Protein AF-A0A355A8D2-F1 (afdb_monomer)

pLDDT: mean 85.76, std 22.07, range [29.12, 98.81]

Structure (mmCIF, N/CA/C/O backbone):
data_AF-A0A355A8D2-F1
#
_entry.id   AF-A0A355A8D2-F1
#
loop_
_atom_site.group_PDB
_atom_site.id
_atom_site.type_symbol
_atom_site.label_atom_id
_atom_site.label_alt_id
_atom_site.label_comp_id
_atom_site.label_asym_id
_atom_site.label_entity_id
_atom_site.label_seq_id
_atom_site.pdbx_PDB_ins_code
_atom_site.Cartn_x
_atom_site.Cartn_y
_atom_site.Cartn_z
_atom_site.occupancy
_atom_site.B_iso_or_equiv
_atom_site.auth_seq_id
_atom_site.auth_comp_id
_atom_site.auth_asym_id
_atom_site.auth_atom_id
_atom_site.pdbx_PDB_model_num
ATOM 1 N N . MET A 1 1 ? 25.178 23.267 -99.073 1.00 37.34 1 MET A N 1
ATOM 2 C CA . MET A 1 1 ? 26.091 22.152 -99.431 1.00 37.34 1 MET A CA 1
ATOM 3 C C . MET A 1 1 ? 26.608 21.564 -98.118 1.00 37.34 1 MET A C 1
ATOM 5 O O . MET A 1 1 ? 27.321 22.264 -97.427 1.00 37.34 1 MET A O 1
ATOM 9 N N . LYS A 1 2 ? 25.966 20.542 -97.535 1.00 36.69 2 LYS A N 1
ATOM 10 C CA . LYS A 1 2 ? 26.161 19.081 -97.716 1.00 36.69 2 LYS A CA 1
ATOM 11 C C . LYS A 1 2 ? 27.584 18.565 -97.426 1.00 36.69 2 LYS A C 1
ATOM 13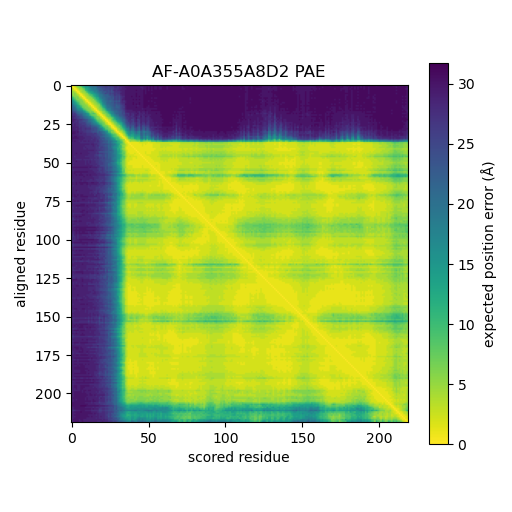 O O . LYS A 1 2 ? 28.458 18.748 -98.265 1.00 36.69 2 LYS A O 1
ATOM 18 N N . LYS A 1 3 ? 27.715 17.839 -96.302 1.00 37.31 3 LYS A N 1
ATOM 19 C CA . LYS A 1 3 ? 28.301 16.485 -96.053 1.00 37.31 3 LYS A CA 1
ATOM 20 C C . LYS A 1 3 ? 28.471 16.372 -94.522 1.00 37.31 3 LYS A C 1
ATOM 22 O O . LYS A 1 3 ? 29.047 17.283 -93.951 1.00 37.31 3 LYS A O 1
ATOM 27 N N . LEU A 1 4 ? 27.874 15.473 -93.733 1.00 38.66 4 LEU A N 1
ATOM 28 C CA . LEU A 1 4 ? 27.516 14.043 -93.781 1.00 38.66 4 LEU A CA 1
ATOM 29 C C . LEU A 1 4 ? 28.709 13.059 -93.703 1.00 38.66 4 LEU A C 1
ATOM 31 O O . LEU A 1 4 ? 29.507 13.004 -94.636 1.00 38.66 4 LEU A O 1
ATOM 35 N N . ASN A 1 5 ? 28.660 12.230 -92.640 1.00 35.62 5 ASN A N 1
ATOM 36 C CA . ASN A 1 5 ? 29.391 10.987 -92.298 1.00 35.62 5 ASN A CA 1
ATOM 37 C C . ASN A 1 5 ? 30.844 11.150 -91.795 1.00 35.62 5 ASN A C 1
ATOM 39 O O . ASN A 1 5 ? 31.572 11.991 -92.295 1.00 35.62 5 ASN A O 1
ATOM 43 N N . LEU A 1 6 ? 31.334 10.395 -90.799 1.00 38.19 6 LEU A N 1
ATOM 44 C CA . LEU A 1 6 ? 31.199 8.945 -90.616 1.00 38.19 6 LEU A CA 1
ATOM 45 C C . LEU A 1 6 ? 31.533 8.498 -89.166 1.00 38.19 6 LEU A C 1
ATOM 47 O O . LEU A 1 6 ? 32.406 9.071 -88.522 1.00 38.19 6 LEU A O 1
ATOM 51 N N . LEU A 1 7 ? 30.841 7.444 -88.715 1.00 36.41 7 LEU A N 1
ATOM 52 C CA . LEU A 1 7 ? 31.102 6.582 -87.550 1.00 36.41 7 LEU A CA 1
ATOM 53 C C . LEU A 1 7 ? 32.590 6.266 -87.300 1.00 36.41 7 LEU A C 1
ATOM 55 O O . LEU A 1 7 ? 33.284 5.904 -88.243 1.00 36.41 7 LEU A O 1
ATOM 59 N N . PHE A 1 8 ? 32.984 6.158 -86.025 1.00 38.09 8 PHE A N 1
ATOM 60 C CA . PHE A 1 8 ? 33.652 4.946 -85.533 1.00 38.09 8 PHE A CA 1
ATOM 61 C C . PHE A 1 8 ? 33.283 4.664 -84.070 1.00 38.09 8 PHE A C 1
ATOM 63 O O . PHE A 1 8 ? 33.319 5.520 -83.193 1.00 38.09 8 PHE A O 1
ATOM 70 N N . THR A 1 9 ? 32.865 3.424 -83.878 1.00 35.66 9 THR A N 1
ATOM 71 C CA . THR A 1 9 ? 32.417 2.733 -82.675 1.00 35.66 9 THR A CA 1
ATOM 72 C C . THR A 1 9 ? 33.539 2.497 -81.667 1.00 35.66 9 THR A C 1
ATOM 74 O O . THR A 1 9 ? 34.547 1.894 -82.028 1.00 35.66 9 THR A O 1
ATOM 77 N N . THR A 1 10 ? 33.295 2.790 -80.390 1.00 37.88 10 THR A N 1
ATOM 78 C CA . THR A 1 10 ? 33.864 2.027 -79.268 1.00 37.88 10 THR A CA 1
ATOM 79 C C . THR A 1 10 ? 32.796 1.844 -78.193 1.00 37.88 10 THR A C 1
ATOM 81 O O . THR A 1 10 ? 32.300 2.782 -77.577 1.00 37.88 10 THR A O 1
ATOM 84 N N . PHE A 1 11 ? 32.383 0.590 -78.040 1.00 37.31 11 PHE A N 1
ATOM 85 C CA . PHE A 1 11 ? 31.418 0.120 -77.060 1.00 37.31 11 PHE A CA 1
ATOM 86 C C . PHE A 1 11 ? 32.178 -0.114 -75.750 1.00 37.31 11 PHE A C 1
ATOM 88 O O . PHE A 1 11 ? 32.779 -1.170 -75.561 1.00 37.31 11 PHE A O 1
ATOM 95 N N . THR A 1 12 ? 32.221 0.885 -74.870 1.00 37.28 12 THR A N 1
ATOM 96 C CA . THR A 1 12 ? 32.799 0.713 -73.531 1.00 37.28 12 THR A CA 1
ATOM 97 C C . THR A 1 12 ? 31.679 0.316 -72.581 1.00 37.28 12 THR A C 1
ATOM 99 O O . THR A 1 12 ? 30.856 1.137 -72.181 1.00 37.28 12 THR A O 1
ATOM 102 N N . ILE A 1 13 ? 31.631 -0.975 -72.257 1.00 39.84 13 ILE A N 1
ATOM 103 C CA . ILE A 1 13 ? 30.775 -1.550 -71.219 1.00 39.84 13 ILE A CA 1
ATOM 104 C C . ILE A 1 13 ? 31.194 -0.920 -69.886 1.00 39.84 13 ILE A C 1
ATOM 106 O O . ILE A 1 13 ? 32.209 -1.299 -69.303 1.00 39.84 13 ILE A O 1
ATOM 110 N N . LEU A 1 14 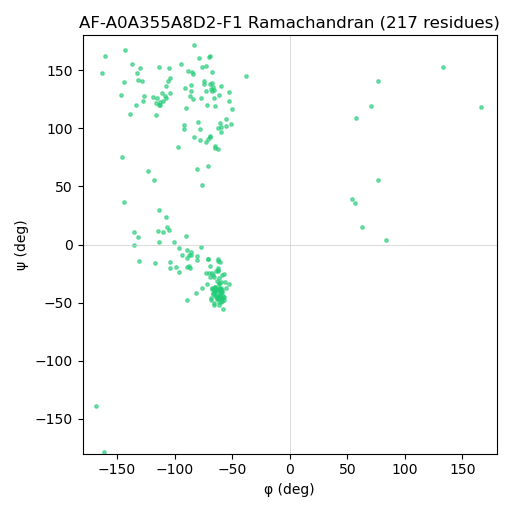? 30.434 0.070 -69.415 1.00 37.91 14 LEU A N 1
ATOM 111 C CA . LEU A 1 14 ? 30.559 0.567 -68.052 1.00 37.91 14 LEU A CA 1
ATOM 112 C C . LEU A 1 14 ? 29.847 -0.439 -67.140 1.00 37.91 14 LEU A C 1
ATOM 114 O O . LEU A 1 14 ? 28.620 -0.466 -67.048 1.00 37.91 14 LEU A O 1
ATOM 118 N N . LEU A 1 15 ? 30.631 -1.313 -66.510 1.00 37.50 15 LEU A N 1
ATOM 119 C CA . LEU A 1 15 ? 30.193 -2.125 -65.381 1.00 37.50 15 LEU A CA 1
ATOM 120 C C . LEU A 1 15 ? 29.659 -1.179 -64.298 1.00 37.50 15 LEU A C 1
ATOM 122 O O . LEU A 1 15 ? 30.427 -0.475 -63.645 1.00 37.50 15 LEU A O 1
ATOM 126 N N . LEU A 1 16 ? 28.338 -1.169 -64.115 1.00 38.75 16 LEU A N 1
ATOM 127 C CA . LEU A 1 16 ? 27.683 -0.637 -62.925 1.00 38.75 16 LEU A CA 1
ATOM 128 C C . LEU A 1 16 ? 28.105 -1.509 -61.738 1.00 38.75 16 LEU A C 1
ATOM 130 O O . LEU A 1 16 ? 27.412 -2.447 -61.346 1.00 38.75 16 LEU A O 1
ATOM 134 N N . VAL A 1 17 ? 29.280 -1.219 -61.181 1.00 38.94 17 VAL A N 1
ATOM 135 C CA . VAL A 1 17 ? 29.654 -1.671 -59.846 1.00 38.94 17 VAL A CA 1
ATOM 136 C C . VAL A 1 17 ? 28.757 -0.897 -58.893 1.00 38.94 17 VAL A C 1
ATOM 138 O O . VAL A 1 17 ? 29.030 0.243 -58.528 1.00 38.94 17 VAL A O 1
ATOM 141 N N . GLY A 1 18 ? 27.622 -1.505 -58.559 1.00 35.53 18 GLY A N 1
ATOM 142 C CA . GLY A 1 18 ? 26.782 -1.053 -57.468 1.00 35.53 18 GLY A CA 1
ATOM 143 C C . GLY A 1 18 ? 27.600 -1.091 -56.185 1.00 35.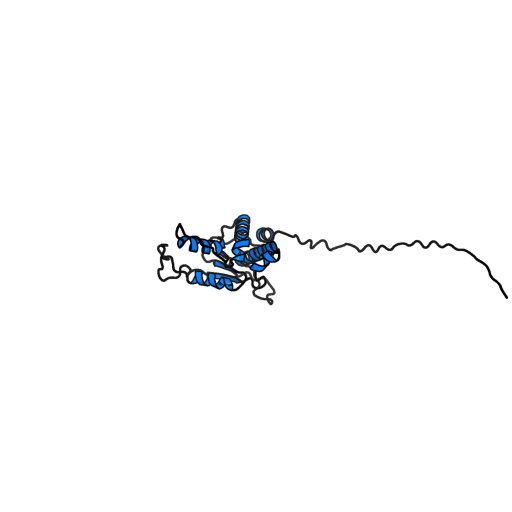53 18 GLY A C 1
ATOM 144 O O . GLY A 1 18 ? 27.772 -2.154 -55.589 1.00 35.53 18 GLY A O 1
ATOM 145 N N . CYS A 1 19 ? 28.093 0.070 -55.755 1.00 29.12 19 CYS A N 1
ATOM 146 C CA . CYS A 1 19 ? 28.489 0.296 -54.375 1.00 29.12 19 CYS A CA 1
ATOM 147 C C . CYS A 1 19 ? 27.226 0.203 -53.520 1.00 29.12 19 CYS A C 1
ATOM 149 O O . CYS A 1 19 ? 26.554 1.188 -53.233 1.00 29.12 19 CYS A O 1
ATOM 151 N N . LYS A 1 20 ? 26.872 -1.027 -53.154 1.00 36.31 20 LYS A N 1
ATOM 152 C CA . LYS A 1 20 ? 25.992 -1.299 -52.030 1.00 36.31 20 LYS A CA 1
ATOM 153 C C . LYS A 1 20 ? 26.813 -0.917 -50.803 1.00 36.31 20 LYS A C 1
ATOM 155 O O . LYS A 1 20 ? 27.644 -1.709 -50.361 1.00 36.31 20 LYS A O 1
ATOM 160 N N . GLU A 1 21 ? 26.661 0.318 -50.330 1.00 37.28 21 GLU A N 1
ATOM 161 C CA . GLU A 1 21 ? 27.183 0.716 -49.025 1.00 37.28 21 GLU A CA 1
ATOM 162 C C . GLU A 1 21 ? 26.600 -0.253 -48.002 1.00 37.28 21 GLU A C 1
ATOM 164 O O . GLU A 1 21 ? 25.418 -0.243 -47.660 1.00 37.28 21 GLU A O 1
ATOM 169 N N . LYS A 1 22 ? 27.448 -1.193 -47.600 1.00 31.20 22 LYS A N 1
ATOM 170 C CA . LYS A 1 22 ? 27.194 -2.122 -46.521 1.00 31.20 22 LYS A CA 1
ATOM 171 C C . LYS A 1 22 ? 27.306 -1.265 -45.268 1.00 31.20 22 LYS A C 1
ATOM 173 O O . LYS A 1 22 ? 28.401 -1.103 -44.737 1.00 31.20 22 LYS A O 1
ATOM 178 N N . LEU A 1 23 ? 26.193 -0.649 -44.867 1.00 33.91 23 LEU A N 1
ATOM 179 C CA . LEU A 1 23 ? 26.079 -0.058 -43.542 1.00 33.91 23 LEU A CA 1
ATOM 180 C C . LEU A 1 23 ? 26.518 -1.133 -42.556 1.00 33.91 23 LEU A C 1
ATOM 182 O O . LEU A 1 23 ? 26.001 -2.250 -42.522 1.00 33.91 23 LEU A O 1
ATOM 186 N N . GLN A 1 24 ? 27.596 -0.806 -41.870 1.00 32.72 24 GLN A N 1
ATOM 187 C CA . GLN A 1 24 ? 28.267 -1.653 -40.922 1.00 32.72 24 GLN A CA 1
ATOM 188 C C . GLN A 1 24 ? 27.339 -1.733 -39.705 1.00 32.72 24 GLN A C 1
ATOM 190 O O . GLN A 1 24 ? 27.394 -0.882 -38.826 1.00 32.72 24 GLN A O 1
ATOM 195 N N . GLU A 1 25 ? 26.447 -2.727 -39.676 1.00 38.56 25 GLU A N 1
ATOM 196 C CA . GLU A 1 25 ? 25.798 -3.192 -38.447 1.00 38.56 25 GLU A CA 1
ATOM 197 C C . GLU A 1 25 ? 26.900 -3.722 -37.522 1.00 38.56 25 GLU A C 1
ATOM 199 O O . GLU A 1 25 ? 27.235 -4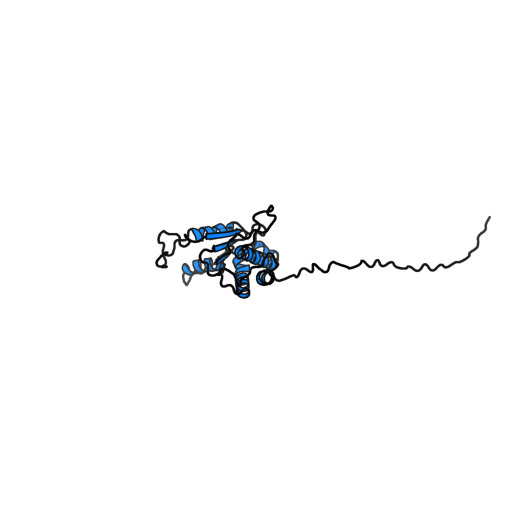.906 -37.501 1.00 38.56 25 GLU A O 1
ATOM 204 N N . LYS A 1 26 ? 27.550 -2.808 -36.808 1.00 31.02 26 LYS A N 1
ATOM 205 C CA . LYS A 1 26 ? 28.405 -3.107 -35.670 1.00 31.02 26 LYS A CA 1
ATOM 206 C C . LYS A 1 26 ? 28.034 -2.146 -34.550 1.00 31.02 26 LYS A C 1
ATOM 208 O O . LYS A 1 26 ? 28.142 -0.938 -34.708 1.00 31.02 26 LYS A O 1
ATOM 213 N N . GLU A 1 27 ? 27.610 -2.761 -33.449 1.00 34.38 27 GLU A N 1
ATOM 214 C CA . GLU A 1 27 ? 27.409 -2.189 -32.114 1.00 34.38 27 GLU A CA 1
ATOM 215 C C . GLU A 1 27 ? 26.156 -1.330 -31.893 1.00 34.38 27 GLU A C 1
ATOM 217 O O . GLU A 1 27 ? 26.194 -0.241 -31.337 1.00 34.38 27 GLU A O 1
ATOM 222 N N . VAL A 1 28 ? 24.995 -1.922 -32.180 1.00 32.50 28 VAL A N 1
ATOM 223 C CA . VAL A 1 28 ? 23.800 -1.736 -31.334 1.00 32.50 28 VAL A CA 1
ATOM 224 C C . VAL A 1 28 ? 23.345 -3.124 -30.892 1.00 32.50 28 VAL A C 1
ATOM 226 O O . VAL A 1 28 ? 22.321 -3.650 -31.312 1.00 32.50 28 VAL A O 1
ATOM 229 N N . THR A 1 29 ? 24.195 -3.818 -30.138 1.00 33.56 29 THR A N 1
ATOM 230 C CA . THR A 1 29 ? 23.885 -5.167 -29.627 1.00 33.56 29 THR A CA 1
ATOM 231 C C . THR A 1 29 ? 24.454 -5.371 -28.225 1.00 33.56 29 THR A C 1
ATOM 233 O O . THR A 1 29 ? 24.912 -6.454 -27.883 1.00 33.56 29 THR A O 1
ATOM 236 N N . GLN A 1 30 ? 24.420 -4.314 -27.403 1.00 32.03 30 GLN A N 1
ATOM 237 C CA . GLN A 1 30 ? 24.712 -4.409 -25.965 1.00 32.03 30 GLN A CA 1
ATOM 238 C C . GLN A 1 30 ? 23.722 -3.652 -25.056 1.00 32.03 30 GLN A C 1
ATOM 240 O O . GLN A 1 30 ? 23.794 -3.772 -23.843 1.00 32.03 30 GLN A O 1
ATOM 245 N N . TYR A 1 31 ? 22.711 -2.985 -25.618 1.00 35.12 31 TYR A N 1
ATOM 246 C CA . TYR A 1 31 ? 21.482 -2.638 -24.892 1.00 35.12 31 TYR A CA 1
ATOM 247 C C . TYR A 1 31 ? 20.302 -3.333 -25.564 1.00 35.12 31 TYR A C 1
ATOM 249 O O . TYR A 1 31 ? 19.333 -2.712 -25.996 1.00 35.12 31 TYR A O 1
ATOM 257 N N . ALA A 1 32 ? 20.389 -4.658 -25.690 1.00 33.78 32 ALA A N 1
ATOM 258 C CA . ALA A 1 32 ? 19.160 -5.425 -25.719 1.00 33.78 32 ALA A CA 1
ATOM 259 C C . ALA A 1 32 ? 18.497 -5.143 -24.370 1.00 33.78 32 ALA A C 1
ATOM 261 O O . ALA A 1 32 ? 18.980 -5.619 -23.345 1.00 33.78 32 ALA A O 1
ATOM 262 N N . ILE A 1 33 ? 17.457 -4.304 -24.360 1.00 40.78 33 ILE A N 1
ATOM 263 C CA . ILE A 1 33 ? 16.548 -4.202 -23.225 1.00 40.78 33 ILE A CA 1
ATOM 264 C C . ILE A 1 33 ? 16.145 -5.642 -22.943 1.00 40.78 33 ILE A C 1
ATOM 266 O O . ILE A 1 33 ? 15.384 -6.245 -23.704 1.00 40.78 33 ILE A O 1
ATOM 270 N N . LYS A 1 34 ? 16.712 -6.230 -21.889 1.00 41.78 34 LYS A N 1
ATOM 271 C CA . LYS A 1 34 ? 16.128 -7.402 -21.265 1.00 41.78 34 LYS A CA 1
ATOM 272 C C . LYS A 1 34 ? 14.765 -6.876 -20.845 1.00 41.78 34 LYS A C 1
ATOM 274 O O . LYS A 1 34 ? 14.661 -6.140 -19.871 1.00 41.78 34 LYS A O 1
ATOM 279 N N . LYS A 1 35 ? 13.738 -7.123 -21.659 1.00 46.00 35 LYS A N 1
ATOM 280 C CA . LYS A 1 35 ? 12.350 -6.809 -21.331 1.00 46.00 35 LYS A CA 1
ATOM 281 C C . LYS A 1 35 ? 11.953 -7.812 -20.249 1.00 46.00 35 LYS A C 1
ATOM 283 O O . LYS A 1 35 ? 11.275 -8.797 -20.517 1.00 46.00 35 LYS A O 1
ATOM 288 N N . GLY A 1 36 ? 12.569 -7.648 -19.084 1.00 57.75 36 GLY A N 1
ATOM 289 C CA . GLY A 1 36 ? 12.354 -8.446 -17.903 1.00 57.75 36 GLY A CA 1
ATOM 290 C C . GLY A 1 36 ? 11.018 -8.047 -17.314 1.00 57.75 36 GLY A C 1
ATOM 291 O O . GLY A 1 36 ? 10.636 -6.880 -17.338 1.00 57.75 36 GLY A O 1
ATOM 292 N N . ASP A 1 37 ? 10.297 -9.042 -16.829 1.00 86.31 37 ASP A N 1
ATOM 293 C CA . ASP A 1 37 ? 9.202 -8.830 -15.900 1.00 86.31 37 ASP A CA 1
ATOM 294 C C . ASP A 1 37 ? 9.713 -7.983 -14.719 1.00 86.31 37 ASP A C 1
ATOM 296 O O . ASP A 1 37 ? 10.688 -8.370 -14.071 1.00 86.31 37 ASP A O 1
ATOM 300 N N . ILE A 1 38 ? 9.078 -6.834 -14.454 1.00 93.81 38 ILE A N 1
ATOM 301 C CA . ILE A 1 38 ? 9.448 -5.922 -13.359 1.00 93.81 38 ILE A CA 1
ATOM 302 C C . ILE A 1 38 ? 9.516 -6.662 -12.017 1.00 93.81 38 ILE A C 1
ATOM 304 O O . ILE A 1 38 ? 10.397 -6.389 -11.208 1.00 93.81 38 ILE A O 1
ATOM 308 N N . VAL A 1 39 ? 8.653 -7.664 -11.811 1.00 95.88 39 VAL A N 1
ATOM 309 C CA . VAL A 1 39 ? 8.672 -8.516 -10.616 1.00 95.88 39 VAL A CA 1
ATOM 310 C C . VAL A 1 39 ? 9.985 -9.291 -10.520 1.00 95.88 39 VAL A C 1
ATOM 312 O O . VAL A 1 39 ? 10.610 -9.326 -9.462 1.00 95.88 39 VAL A O 1
ATOM 315 N N . ASN A 1 40 ? 10.443 -9.880 -11.624 1.00 95.25 40 ASN A N 1
ATOM 316 C CA . ASN A 1 40 ? 11.710 -10.599 -11.648 1.00 95.25 40 ASN A CA 1
ATOM 317 C C . ASN A 1 40 ? 12.902 -9.664 -11.403 1.00 95.25 40 ASN A C 1
ATOM 319 O O . ASN A 1 40 ? 13.821 -10.052 -10.688 1.00 95.25 40 ASN A O 1
ATOM 323 N N . THR A 1 41 ? 12.887 -8.453 -11.966 1.00 96.31 41 THR A N 1
ATOM 324 C CA . THR A 1 41 ? 13.922 -7.440 -11.704 1.00 96.31 41 THR A CA 1
ATOM 325 C C . THR A 1 41 ? 13.989 -7.100 -10.215 1.00 96.31 41 THR A C 1
ATOM 327 O O . THR A 1 41 ? 15.058 -7.170 -9.616 1.00 96.31 41 THR A O 1
ATOM 330 N N . ILE A 1 42 ? 12.843 -6.833 -9.583 1.00 97.75 42 ILE A N 1
ATOM 331 C CA . ILE A 1 42 ? 12.782 -6.499 -8.154 1.00 97.75 42 ILE A CA 1
ATOM 332 C C . ILE A 1 42 ? 13.336 -7.631 -7.278 1.00 97.75 42 ILE A C 1
ATOM 334 O O . ILE A 1 42 ?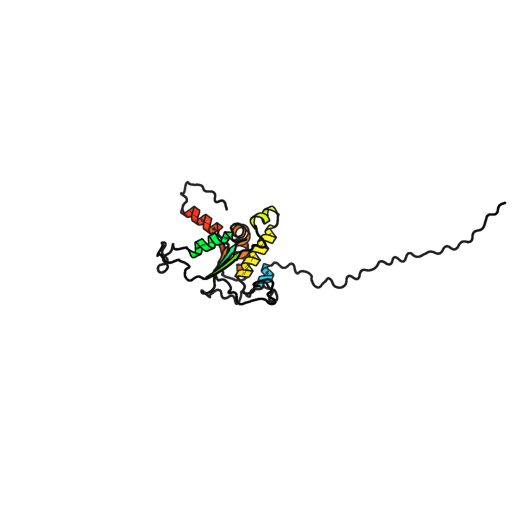 14.051 -7.361 -6.315 1.00 97.75 42 ILE A O 1
ATOM 338 N N . ILE A 1 43 ? 13.014 -8.890 -7.592 1.00 97.31 43 ILE A N 1
ATOM 339 C CA . ILE A 1 43 ? 13.383 -10.033 -6.743 1.00 97.31 43 ILE A CA 1
ATOM 340 C C . ILE A 1 43 ? 14.828 -10.486 -6.984 1.00 97.31 43 ILE A C 1
ATOM 342 O O . ILE A 1 43 ? 15.521 -10.807 -6.024 1.00 97.31 43 ILE A O 1
ATOM 346 N N . ASN A 1 44 ? 15.282 -10.535 -8.240 1.00 95.88 44 ASN A N 1
ATOM 347 C CA . ASN A 1 44 ? 16.465 -11.320 -8.615 1.00 95.88 44 ASN A CA 1
ATOM 348 C C . ASN A 1 44 ? 17.646 -10.502 -9.156 1.00 95.88 44 ASN A C 1
ATOM 350 O O . ASN A 1 44 ? 18.739 -11.052 -9.258 1.00 95.88 44 ASN A O 1
ATOM 354 N N . ASP A 1 45 ? 17.451 -9.245 -9.562 1.00 96.25 45 ASP A N 1
ATOM 355 C CA . ASP A 1 45 ? 18.503 -8.458 -10.220 1.00 96.25 45 ASP A CA 1
ATOM 356 C C . ASP A 1 45 ? 19.223 -7.539 -9.225 1.00 96.25 45 ASP A C 1
ATOM 358 O O . ASP A 1 45 ? 18.859 -6.380 -9.084 1.00 96.25 45 ASP A O 1
ATOM 362 N N . GLU A 1 46 ? 20.222 -8.055 -8.503 1.00 95.62 46 GLU A N 1
ATOM 363 C CA . GLU A 1 46 ? 20.885 -7.344 -7.390 1.00 95.62 46 GLU A CA 1
ATOM 364 C C . GLU A 1 46 ? 21.504 -5.985 -7.767 1.00 95.62 46 GLU A C 1
ATOM 366 O O . GLU A 1 46 ? 21.620 -5.102 -6.911 1.00 95.62 46 GLU A O 1
ATOM 371 N N . ASP A 1 47 ? 21.852 -5.798 -9.042 1.00 95.06 47 ASP A N 1
ATOM 372 C CA . ASP A 1 47 ? 22.457 -4.571 -9.563 1.00 95.06 47 ASP A CA 1
ATOM 373 C C . ASP A 1 47 ? 21.409 -3.510 -9.967 1.00 95.06 47 ASP A C 1
ATOM 375 O O . ASP A 1 47 ? 21.761 -2.361 -10.255 1.00 95.06 47 ASP A O 1
ATOM 379 N N . ASP A 1 48 ? 20.116 -3.857 -9.981 1.00 96.25 48 ASP A N 1
ATOM 380 C CA . ASP A 1 48 ? 19.048 -2.964 -10.425 1.00 96.25 48 ASP A CA 1
ATOM 381 C C . ASP A 1 48 ? 18.561 -2.006 -9.319 1.00 96.25 48 ASP A C 1
ATOM 383 O O . ASP A 1 48 ? 18.467 -2.317 -8.121 1.00 96.25 48 ASP A O 1
ATOM 387 N N . TYR A 1 49 ? 18.172 -0.796 -9.731 1.00 95.06 49 TYR A N 1
ATOM 388 C CA . TYR A 1 49 ? 17.600 0.209 -8.837 1.00 95.06 49 TYR A CA 1
ATOM 389 C C . TYR A 1 49 ? 16.374 -0.308 -8.075 1.00 95.06 49 TYR A C 1
ATOM 391 O O . TYR A 1 49 ? 16.221 -0.009 -6.891 1.00 95.06 49 TYR A O 1
ATOM 399 N N . TYR A 1 50 ? 15.528 -1.115 -8.705 1.00 96.75 50 TYR A N 1
ATOM 400 C CA . TYR A 1 50 ? 14.298 -1.618 -8.110 1.00 96.75 50 TYR A CA 1
ATOM 401 C C . TYR A 1 50 ? 14.511 -2.818 -7.182 1.00 96.75 50 TYR A C 1
ATOM 403 O O . TYR A 1 50 ? 13.588 -3.183 -6.450 1.00 96.75 50 TYR A O 1
ATOM 411 N N . HIS A 1 51 ? 15.706 -3.411 -7.160 1.00 97.81 51 HIS A N 1
ATOM 412 C CA . HIS A 1 51 ? 15.962 -4.614 -6.378 1.00 97.81 51 HIS A CA 1
ATOM 413 C C . HIS A 1 51 ? 15.728 -4.433 -4.878 1.00 97.81 51 HIS A C 1
ATOM 415 O O . HIS A 1 51 ? 16.174 -3.439 -4.286 1.00 97.81 51 HIS A O 1
ATOM 421 N N . ILE A 1 52 ? 15.075 -5.432 -4.279 1.00 97.81 52 ILE A N 1
ATOM 422 C CA . ILE A 1 52 ? 14.861 -5.576 -2.841 1.00 97.81 52 ILE A CA 1
ATOM 423 C C . ILE A 1 52 ? 15.344 -6.963 -2.423 1.00 97.81 52 ILE A C 1
ATOM 425 O O . ILE A 1 52 ? 14.833 -7.981 -2.889 1.00 97.81 52 ILE A O 1
ATOM 429 N N . ASN A 1 53 ? 16.265 -7.005 -1.462 1.00 97.12 53 ASN A N 1
ATOM 430 C CA . ASN A 1 53 ? 16.680 -8.260 -0.858 1.00 97.12 53 ASN A CA 1
ATOM 431 C C . ASN A 1 53 ? 15.627 -8.735 0.159 1.00 97.12 53 ASN A C 1
ATOM 433 O O . ASN A 1 53 ? 15.686 -8.404 1.347 1.00 97.12 53 ASN A O 1
ATOM 437 N N . PHE A 1 54 ? 14.662 -9.527 -0.315 1.00 96.94 54 PHE A N 1
ATOM 438 C CA . PHE A 1 54 ? 13.598 -10.071 0.531 1.00 96.94 54 PHE A CA 1
ATOM 439 C C . PHE A 1 54 ? 14.091 -11.091 1.565 1.00 96.94 54 PHE A C 1
ATOM 441 O O . PHE A 1 54 ? 13.485 -11.222 2.626 1.00 96.94 54 PHE A O 1
ATOM 448 N N . SER A 1 55 ? 15.222 -11.761 1.314 1.00 95.12 55 SER A N 1
ATOM 449 C CA . SER A 1 55 ? 15.806 -12.714 2.271 1.00 95.12 55 SER A CA 1
ATOM 450 C C . SER A 1 55 ? 16.297 -12.038 3.557 1.00 95.12 55 SER A C 1
ATOM 452 O O . SER A 1 55 ? 16.281 -12.650 4.623 1.00 95.12 55 SER A O 1
ATOM 454 N N . SER A 1 56 ? 16.680 -10.760 3.467 1.00 95.62 56 SER A N 1
ATOM 455 C CA . SER A 1 56 ? 17.069 -9.916 4.598 1.00 95.62 56 SER A CA 1
ATOM 456 C C . SER A 1 56 ? 16.008 -8.871 4.957 1.00 95.62 56 SER A C 1
ATOM 458 O O . SER A 1 56 ? 16.321 -7.899 5.645 1.00 95.62 56 SER A O 1
ATOM 460 N N . TYR A 1 57 ? 14.772 -9.014 4.466 1.00 97.00 57 TYR A N 1
ATOM 461 C CA . TYR A 1 57 ? 13.719 -8.044 4.753 1.00 97.00 57 TYR A CA 1
ATOM 462 C C . TYR A 1 57 ? 13.382 -8.065 6.252 1.00 97.00 57 TYR A C 1
ATOM 464 O O . TYR A 1 57 ? 13.182 -9.144 6.813 1.00 97.00 57 TYR A O 1
ATOM 472 N N . PRO A 1 58 ? 13.280 -6.908 6.926 1.00 95.12 58 PRO A N 1
ATOM 473 C CA . PRO A 1 58 ? 13.034 -6.839 8.368 1.00 95.12 58 PRO A CA 1
ATOM 474 C C . PRO A 1 58 ? 11.565 -7.127 8.750 1.00 95.12 58 PRO A C 1
ATOM 476 O O . PRO A 1 58 ? 10.954 -6.369 9.496 1.00 95.12 58 PRO A O 1
ATOM 479 N N . SER A 1 59 ? 10.975 -8.228 8.272 1.00 86.56 59 SER A N 1
ATOM 480 C CA . SER A 1 59 ? 9.535 -8.530 8.408 1.00 86.56 59 SER A CA 1
ATOM 481 C C . SER A 1 59 ? 9.030 -8.610 9.856 1.00 86.56 59 SER A C 1
ATOM 483 O O . SER A 1 59 ? 7.866 -8.323 10.124 1.00 86.56 59 SER A O 1
ATOM 485 N N . ASN A 1 60 ? 9.907 -8.934 10.810 1.00 90.06 60 ASN A N 1
ATOM 486 C CA . ASN A 1 60 ? 9.569 -9.036 12.233 1.00 90.06 60 ASN A CA 1
ATOM 487 C C . ASN A 1 60 ? 9.715 -7.717 13.018 1.00 90.06 60 ASN A C 1
ATOM 489 O O . ASN A 1 60 ? 9.396 -7.678 14.211 1.00 90.06 60 ASN A O 1
ATOM 493 N N . ASP A 1 61 ? 10.206 -6.641 12.395 1.00 95.50 61 ASP A N 1
ATOM 494 C CA . ASP A 1 61 ? 10.361 -5.347 13.061 1.00 95.50 61 ASP A CA 1
ATOM 495 C C . ASP A 1 61 ? 9.020 -4.599 13.134 1.00 95.50 61 ASP A C 1
ATOM 497 O O . ASP A 1 61 ? 8.514 -4.023 12.170 1.00 95.50 61 ASP A O 1
ATOM 501 N N . LYS A 1 62 ? 8.443 -4.577 14.338 1.00 94.94 62 LYS A N 1
ATOM 502 C CA . LYS A 1 62 ? 7.162 -3.916 14.618 1.00 94.94 62 LYS A CA 1
ATOM 503 C C . LYS A 1 62 ? 7.244 -2.389 14.583 1.00 94.94 62 LYS A C 1
ATOM 505 O O . LYS A 1 62 ? 6.197 -1.749 14.582 1.00 94.94 62 LYS A O 1
ATOM 510 N N . THR A 1 63 ? 8.441 -1.804 14.571 1.00 96.25 63 THR A N 1
ATOM 511 C CA . THR A 1 63 ? 8.647 -0.347 14.526 1.00 96.25 63 THR A CA 1
ATOM 512 C C . THR A 1 63 ? 8.633 0.220 13.106 1.00 96.25 63 THR A C 1
ATOM 514 O O . THR A 1 63 ? 8.687 1.441 12.931 1.00 96.25 63 THR A O 1
ATOM 517 N N . LEU A 1 64 ? 8.567 -0.646 12.090 1.00 98.00 64 LEU A N 1
ATOM 518 C CA . LEU A 1 64 ? 8.443 -0.229 10.699 1.00 98.00 64 LEU A CA 1
ATOM 519 C C . LEU A 1 64 ? 7.082 0.429 10.429 1.00 98.00 64 LEU A C 1
ATOM 521 O O . LEU A 1 64 ? 6.084 0.052 11.047 1.00 98.00 64 LEU A O 1
ATOM 525 N N . PRO A 1 65 ? 7.023 1.389 9.495 1.00 98.38 65 PRO A N 1
ATOM 526 C CA . PRO A 1 65 ? 5.786 2.060 9.130 1.00 98.38 65 PRO A CA 1
ATOM 527 C C . PRO A 1 65 ? 4.807 1.158 8.371 1.00 98.38 65 PRO A C 1
ATOM 529 O O . PRO A 1 65 ? 5.173 0.158 7.748 1.00 98.38 65 PRO A O 1
ATOM 532 N N . ILE A 1 66 ? 3.545 1.575 8.364 1.00 98.75 66 ILE A N 1
ATOM 533 C CA . ILE A 1 66 ? 2.524 1.109 7.428 1.00 98.75 66 ILE A CA 1
ATOM 534 C C . ILE A 1 66 ? 2.652 1.939 6.144 1.00 98.75 66 ILE A C 1
ATOM 536 O O . ILE A 1 66 ? 2.627 3.171 6.175 1.00 98.75 66 ILE A O 1
ATOM 540 N N . GLY A 1 67 ? 2.804 1.268 5.006 1.00 98.69 67 GLY A N 1
ATOM 541 C CA . GLY A 1 67 ? 2.810 1.911 3.699 1.00 98.69 67 GLY A CA 1
ATOM 542 C C . GLY A 1 67 ? 1.397 2.079 3.181 1.00 98.69 67 GLY A C 1
ATOM 543 O O . GLY A 1 67 ? 0.624 1.127 3.191 1.00 98.69 67 GLY A O 1
ATOM 544 N N . VAL A 1 68 ? 1.063 3.267 2.698 1.00 98.81 68 VAL A N 1
ATOM 545 C CA . VAL A 1 68 ? -0.227 3.563 2.075 1.00 98.81 68 VAL A CA 1
ATOM 546 C C . VAL A 1 68 ? 0.049 4.175 0.713 1.00 98.81 68 VAL A C 1
ATOM 548 O O . VAL A 1 68 ? 0.799 5.145 0.639 1.00 98.81 68 VAL A O 1
ATOM 551 N N . PHE A 1 69 ? -0.542 3.651 -0.361 1.00 98.56 69 PHE A N 1
ATOM 552 C CA . PHE A 1 69 ? -0.447 4.315 -1.662 1.00 98.56 69 PHE A CA 1
ATOM 553 C C . PHE A 1 69 ? -1.783 4.495 -2.367 1.00 98.56 69 PHE A C 1
ATOM 555 O O . PHE A 1 69 ? -2.725 3.715 -2.201 1.00 98.56 69 PHE A O 1
ATOM 562 N N . ASP A 1 70 ? -1.836 5.541 -3.181 1.00 98.38 70 ASP A N 1
ATOM 563 C CA . ASP A 1 70 ? -2.912 5.851 -4.110 1.00 98.38 70 ASP A CA 1
ATOM 564 C C . ASP A 1 70 ? -2.324 6.453 -5.395 1.00 98.38 70 ASP A C 1
ATOM 566 O O . ASP A 1 70 ? -1.176 6.887 -5.433 1.00 98.38 70 ASP A O 1
ATOM 570 N N . SER A 1 71 ? -3.140 6.544 -6.442 1.00 95.88 71 SER A N 1
ATOM 571 C CA . SER A 1 71 ? -2.809 7.299 -7.655 1.00 95.88 71 SER A CA 1
ATOM 572 C C . SER A 1 71 ? -2.612 8.803 -7.405 1.00 95.88 71 SER A C 1
ATOM 574 O O . SER A 1 71 ? -2.150 9.522 -8.278 1.00 95.88 71 SER A O 1
ATOM 576 N N . GLY A 1 72 ? -2.992 9.332 -6.239 1.00 94.81 72 GLY A N 1
ATOM 577 C CA . GLY A 1 72 ? -2.902 10.758 -5.959 1.00 94.81 72 GLY A CA 1
ATOM 578 C C . GLY A 1 72 ? -3.124 11.110 -4.497 1.00 94.81 72 GLY A C 1
ATOM 579 O O . GLY A 1 72 ? -2.615 10.459 -3.590 1.00 94.81 72 GLY A O 1
ATOM 580 N N . THR A 1 73 ? -3.864 12.194 -4.262 1.00 95.12 73 THR A N 1
ATOM 581 C CA . THR A 1 73 ? -4.201 12.685 -2.915 1.00 95.12 73 THR A CA 1
ATOM 582 C C . THR A 1 73 ? -5.542 12.166 -2.399 1.00 95.12 73 THR A C 1
ATOM 584 O O . THR A 1 73 ? -5.847 12.362 -1.224 1.00 95.12 73 THR A O 1
ATOM 587 N N . GLY A 1 74 ? -6.344 11.497 -3.236 1.00 94.00 74 GLY A N 1
ATOM 588 C CA . GLY A 1 74 ? -7.655 10.963 -2.849 1.00 94.00 74 GLY A CA 1
ATOM 589 C C . GLY A 1 74 ? -7.552 9.931 -1.723 1.00 94.00 74 GLY A C 1
ATOM 590 O O . GLY A 1 74 ? -8.351 9.948 -0.783 1.00 94.00 74 GLY A O 1
ATOM 591 N N . GLY A 1 75 ? -6.503 9.108 -1.754 1.00 96.00 75 GLY A N 1
ATOM 592 C CA . GLY A 1 75 ? -6.172 8.118 -0.731 1.00 96.00 75 GLY A CA 1
ATOM 593 C C . GLY A 1 75 ? -5.859 8.696 0.651 1.00 96.00 75 GLY A C 1
ATOM 594 O O . GLY A 1 75 ? -5.914 7.964 1.640 1.00 96.00 75 GLY A O 1
ATOM 595 N N . LEU A 1 76 ? -5.626 10.009 0.780 1.00 97.75 76 LEU A N 1
ATOM 596 C CA . LEU A 1 76 ? -5.511 10.652 2.092 1.00 97.75 76 LEU A CA 1
ATOM 597 C C . LEU A 1 76 ? -6.808 10.539 2.905 1.00 97.75 76 LEU A C 1
ATOM 599 O O . LEU A 1 76 ? -6.759 10.616 4.128 1.00 97.75 76 LEU A O 1
ATOM 603 N N . THR A 1 77 ? -7.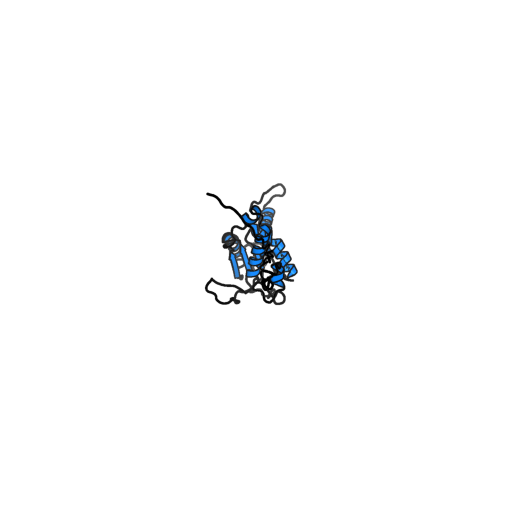960 10.315 2.264 1.00 97.25 77 THR A N 1
ATOM 604 C CA . THR A 1 77 ? -9.216 10.011 2.970 1.00 97.25 77 THR A CA 1
ATOM 605 C C . THR A 1 77 ? -9.145 8.676 3.716 1.00 97.25 77 THR A C 1
ATOM 607 O O . THR A 1 77 ? -9.574 8.599 4.866 1.00 97.25 77 THR A O 1
ATOM 610 N N . VAL A 1 78 ? -8.524 7.661 3.110 1.00 97.88 78 VAL A N 1
ATOM 611 C CA . VAL A 1 78 ? -8.285 6.345 3.720 1.00 97.88 78 VAL A CA 1
ATOM 612 C C . VAL A 1 78 ? -7.269 6.468 4.846 1.00 97.88 78 VAL A C 1
ATOM 614 O O . VAL A 1 78 ? -7.531 6.007 5.953 1.00 97.88 78 VAL A O 1
ATOM 617 N N . LEU A 1 79 ? -6.148 7.161 4.608 1.00 98.19 79 LEU A N 1
ATOM 618 C CA . LEU A 1 79 ? -5.160 7.413 5.659 1.00 98.19 79 LEU A CA 1
ATOM 619 C C . LEU A 1 79 ? -5.792 8.162 6.838 1.00 98.19 79 LEU A C 1
ATOM 621 O O . LEU A 1 79 ? -5.603 7.768 7.984 1.00 98.19 79 LEU A O 1
ATOM 625 N N . LYS A 1 80 ? -6.601 9.195 6.566 1.00 98.19 80 LYS A N 1
ATOM 626 C CA . LYS A 1 80 ? -7.342 9.936 7.592 1.00 98.19 80 LYS A CA 1
ATOM 627 C C . LYS A 1 80 ? -8.277 9.023 8.387 1.00 98.19 80 LYS A C 1
ATOM 629 O O . LYS A 1 80 ? -8.374 9.195 9.598 1.00 98.19 80 LYS A O 1
ATOM 634 N N . ALA A 1 81 ? -8.967 8.087 7.738 1.00 97.25 81 ALA A N 1
ATOM 635 C CA . ALA A 1 81 ? -9.830 7.133 8.430 1.00 97.25 81 ALA A CA 1
ATOM 636 C C . ALA A 1 81 ? -9.022 6.213 9.356 1.00 97.25 81 ALA A C 1
ATOM 638 O O . ALA A 1 81 ? -9.410 6.043 10.504 1.00 97.25 81 ALA A O 1
ATOM 639 N N . ILE A 1 82 ? -7.875 5.700 8.894 1.00 97.31 82 ILE A N 1
ATOM 640 C CA . ILE A 1 82 ? -6.987 4.841 9.694 1.00 97.31 82 ILE A CA 1
ATOM 641 C C . ILE A 1 82 ? -6.462 5.594 10.921 1.00 97.31 82 ILE A C 1
ATOM 643 O O . ILE A 1 82 ? -6.603 5.116 12.041 1.00 97.31 82 ILE A O 1
ATOM 647 N N . VAL A 1 83 ? -5.893 6.790 10.740 1.00 97.56 83 VAL A N 1
ATOM 648 C CA . VAL A 1 83 ? -5.278 7.529 11.859 1.00 97.56 83 VAL A CA 1
ATOM 649 C C . VAL A 1 83 ? -6.293 8.049 12.875 1.00 97.56 83 VAL A C 1
ATOM 651 O O . VAL A 1 83 ? -5.894 8.382 13.979 1.00 97.56 83 VAL A O 1
ATOM 654 N N . ASN A 1 84 ? -7.581 8.138 12.522 1.00 97.94 84 ASN A N 1
ATOM 655 C CA . ASN A 1 84 ? -8.655 8.545 13.436 1.00 97.94 84 ASN A CA 1
ATOM 656 C C . ASN A 1 84 ? -9.522 7.360 13.901 1.00 97.94 84 ASN A C 1
ATOM 658 O O . ASN A 1 84 ? -10.609 7.576 14.436 1.00 97.94 84 ASN A O 1
ATOM 662 N N . TYR A 1 85 ? -9.089 6.123 13.655 1.00 97.19 85 TYR A N 1
ATOM 663 C CA . TYR A 1 85 ? -9.843 4.932 14.021 1.00 97.19 85 TYR A CA 1
ATOM 664 C C . TYR A 1 85 ? -9.717 4.658 15.529 1.00 97.19 85 TYR A C 1
ATOM 666 O O . TYR A 1 85 ? -8.607 4.600 16.048 1.00 97.19 85 TYR A O 1
ATOM 674 N N . ASP A 1 86 ? -10.855 4.522 16.208 1.00 97.00 86 ASP A N 1
ATOM 675 C CA . ASP A 1 86 ? -10.998 4.190 17.638 1.00 97.00 86 ASP A CA 1
ATOM 676 C C . ASP A 1 86 ? -12.257 3.332 17.774 1.00 97.00 86 ASP A C 1
ATOM 678 O O . ASP A 1 86 ? -13.349 3.830 18.058 1.00 97.00 86 ASP A O 1
ATOM 682 N N . GLN A 1 87 ? -12.162 2.069 17.369 1.00 95.50 87 GLN A N 1
ATOM 683 C CA . GLN A 1 87 ? -13.289 1.127 17.410 1.00 95.50 87 GLN A CA 1
ATOM 684 C C . GLN A 1 87 ? -12.894 -0.207 18.042 1.00 95.50 87 GLN A C 1
ATOM 686 O O . GLN A 1 87 ? -13.712 -1.135 18.039 1.00 95.50 87 GLN A O 1
ATOM 691 N N . ASN A 1 88 ? -11.681 -0.308 18.587 1.00 95.75 88 ASN A N 1
ATOM 692 C CA . ASN A 1 88 ? -11.244 -1.441 19.382 1.00 95.75 88 ASN A CA 1
ATOM 693 C C . ASN A 1 88 ? -10.601 -0.944 20.674 1.00 95.75 88 ASN A C 1
ATOM 695 O O . ASN A 1 88 ? -9.842 0.016 20.691 1.00 95.75 88 ASN A O 1
ATOM 699 N N . GLN A 1 89 ? -10.854 -1.658 21.760 1.00 96.75 89 GLN A N 1
ATOM 700 C CA . GLN A 1 89 ? -10.186 -1.399 23.021 1.00 96.75 89 GLN A CA 1
ATOM 701 C C . GLN A 1 89 ? -8.725 -1.850 22.910 1.00 96.75 89 GLN A C 1
ATOM 703 O O . GLN A 1 89 ? -8.440 -3.030 22.697 1.00 96.75 89 GLN A O 1
ATOM 708 N N . ASN A 1 90 ? -7.786 -0.929 23.094 1.00 93.94 90 ASN A N 1
ATOM 709 C CA . ASN A 1 90 ? -6.365 -1.145 22.829 1.00 93.94 90 ASN A CA 1
ATOM 710 C C . ASN A 1 90 ? -5.705 -2.169 23.767 1.00 93.94 90 ASN A C 1
ATOM 712 O O . ASN A 1 90 ? -4.708 -2.793 23.400 1.00 93.94 90 ASN A O 1
ATOM 716 N N . GLU A 1 91 ? -6.239 -2.340 24.981 1.00 94.19 91 GLU A N 1
ATOM 717 C CA . GLU A 1 91 ? -5.728 -3.306 25.963 1.00 94.19 91 GLU A CA 1
ATOM 718 C C . GLU A 1 91 ? -6.381 -4.689 25.835 1.00 94.19 91 GLU A C 1
ATOM 720 O O . GLU A 1 91 ? -5.679 -5.701 25.829 1.00 94.19 91 GLU A O 1
ATOM 725 N N . SER A 1 92 ? -7.714 -4.747 25.744 1.00 95.19 92 SER A N 1
ATOM 726 C CA . SER A 1 92 ? -8.477 -6.006 25.746 1.00 95.19 92 SER A CA 1
ATOM 727 C C . SER A 1 92 ? -8.652 -6.619 24.354 1.00 95.19 92 SER A C 1
ATOM 729 O O . SER A 1 92 ? -8.931 -7.813 24.250 1.00 95.19 92 SER A O 1
ATOM 731 N N . LEU A 1 93 ? -8.468 -5.822 23.293 1.00 92.94 93 LEU A N 1
ATOM 732 C CA . LEU A 1 93 ? -8.750 -6.160 21.892 1.00 92.94 93 LEU A CA 1
ATOM 733 C C . LEU A 1 93 ? -10.232 -6.452 21.607 1.00 92.94 93 LEU A C 1
ATOM 735 O O . LEU A 1 93 ? -10.574 -7.019 20.567 1.00 92.94 93 LEU A O 1
ATOM 739 N N . GLU A 1 94 ? -11.123 -6.077 22.523 1.00 95.94 94 GLU A N 1
ATOM 740 C CA . GLU A 1 94 ? -12.562 -6.163 22.311 1.00 95.94 94 GLU A CA 1
ATOM 741 C C . GLU A 1 94 ? -13.051 -5.043 21.386 1.00 95.94 94 GLU A C 1
ATOM 743 O O . GLU A 1 94 ? -12.484 -3.952 21.335 1.00 95.94 94 GLU A O 1
ATOM 748 N N . LYS A 1 95 ? -14.156 -5.291 20.676 1.00 94.56 95 LYS A N 1
ATOM 749 C CA . LYS A 1 95 ? -14.801 -4.274 19.838 1.00 94.56 95 LYS A CA 1
ATOM 750 C C . LYS A 1 95 ? -15.384 -3.158 20.716 1.00 94.56 95 LYS A C 1
ATOM 752 O O . LYS A 1 95 ? -16.075 -3.436 21.695 1.00 94.56 95 LYS A O 1
ATOM 757 N N . GLY A 1 96 ? -15.179 -1.908 20.317 1.00 95.19 96 GLY A N 1
ATOM 758 C CA . GLY A 1 96 ? -15.678 -0.712 21.000 1.00 95.19 96 GLY A CA 1
ATOM 759 C C . GLY A 1 96 ? -14.598 0.356 21.160 1.00 95.19 96 GLY A C 1
ATOM 760 O O . GLY A 1 96 ? -13.421 0.033 21.211 1.00 95.19 96 GLY A O 1
ATOM 761 N N . SER A 1 97 ? -15.014 1.619 21.229 1.00 96.62 97 SER A N 1
ATOM 762 C CA . SER A 1 97 ? -14.116 2.759 21.464 1.00 96.62 97 SER A CA 1
ATOM 763 C C . SER A 1 97 ? -13.664 2.806 22.927 1.00 96.62 97 SER A C 1
ATOM 765 O O . SER A 1 97 ? -14.485 2.609 23.830 1.00 96.62 97 SER A O 1
ATOM 767 N N . ASP A 1 98 ? -12.382 3.093 23.157 1.00 96.44 98 ASP A N 1
ATOM 768 C CA . ASP A 1 98 ? -11.809 3.370 24.484 1.00 96.44 98 ASP A CA 1
ATOM 769 C C . ASP A 1 98 ? -11.312 4.824 24.634 1.00 96.44 98 ASP A C 1
ATOM 771 O O . ASP A 1 98 ? -10.813 5.219 25.692 1.00 96.44 98 ASP A O 1
ATOM 775 N N . GLY A 1 99 ? -11.500 5.646 23.594 1.00 97.00 99 GLY A N 1
ATOM 776 C CA . GLY A 1 99 ? -11.064 7.039 23.537 1.00 97.00 99 GLY A CA 1
ATOM 777 C C . GLY A 1 99 ? -9.600 7.210 23.125 1.00 97.00 99 GLY A C 1
ATOM 778 O O . GLY A 1 99 ? -9.099 8.339 23.114 1.00 97.00 99 GLY A O 1
ATOM 779 N N . VAL A 1 100 ? -8.905 6.120 22.794 1.00 97.50 100 VAL A N 1
ATOM 780 C CA . VAL A 1 100 ? -7.517 6.102 22.344 1.00 97.50 100 VAL A CA 1
ATOM 781 C C . VAL A 1 100 ? -7.465 5.520 20.932 1.00 97.50 100 VAL A C 1
ATOM 783 O O . VAL A 1 100 ? -7.949 4.434 20.660 1.00 97.50 100 VAL A O 1
ATOM 786 N N . LEU A 1 101 ? -6.837 6.248 20.008 1.00 97.81 101 LEU A N 1
ATOM 787 C CA . LEU A 1 101 ? -6.759 5.830 18.605 1.00 97.81 101 LEU A CA 1
ATOM 788 C C . LEU A 1 101 ? -6.024 4.485 18.467 1.00 97.81 101 LEU A C 1
ATOM 790 O O . LEU A 1 101 ? -4.881 4.368 18.920 1.00 97.81 101 LEU A O 1
ATOM 794 N N . ASP A 1 102 ? -6.637 3.530 17.764 1.00 97.31 102 ASP A N 1
ATOM 795 C CA . ASP A 1 102 ? -6.171 2.142 17.602 1.00 97.31 102 ASP A CA 1
ATOM 796 C C . ASP A 1 102 ? -4.747 2.064 17.022 1.00 97.31 102 ASP A C 1
ATOM 798 O O . ASP A 1 102 ? -3.958 1.168 17.322 1.00 97.31 102 ASP A O 1
ATOM 802 N N . PHE A 1 103 ? -4.399 3.037 16.177 1.00 96.44 103 PHE A N 1
ATOM 803 C CA . PHE A 1 103 ? -3.114 3.113 15.486 1.00 96.44 103 PHE A CA 1
ATOM 804 C C . PHE A 1 103 ? -2.203 4.225 16.038 1.00 96.44 103 PHE A C 1
ATOM 806 O O . PHE A 1 103 ? -1.304 4.691 15.341 1.00 96.44 103 PHE A O 1
ATOM 813 N N . ASN A 1 104 ? -2.392 4.665 17.289 1.00 95.88 104 ASN A N 1
ATOM 814 C CA . ASN A 1 104 ? -1.629 5.777 17.884 1.00 95.88 104 ASN A CA 1
ATOM 815 C C . ASN A 1 104 ? -0.107 5.546 18.001 1.00 95.88 104 ASN A C 1
ATOM 817 O O . ASN A 1 104 ? 0.649 6.506 18.144 1.00 95.88 104 ASN A O 1
ATOM 821 N N . LYS A 1 105 ? 0.346 4.289 17.964 1.00 95.44 105 LYS A N 1
ATOM 822 C CA . LYS A 1 105 ? 1.766 3.895 18.003 1.00 95.44 105 LYS A CA 1
ATOM 823 C C . LYS A 1 105 ? 2.354 3.644 16.616 1.00 95.44 105 LYS A C 1
ATOM 825 O O . LYS A 1 105 ? 3.540 3.336 16.509 1.00 95.44 105 LYS A O 1
ATOM 830 N N . GLU A 1 106 ? 1.538 3.739 15.574 1.00 97.94 106 GLU A N 1
ATOM 831 C CA . GLU A 1 106 ? 1.955 3.458 14.210 1.00 97.94 106 GLU A CA 1
ATOM 832 C C . GLU A 1 106 ? 2.529 4.691 13.519 1.00 97.94 106 GLU A C 1
ATOM 834 O O . GLU A 1 106 ? 2.142 5.831 13.773 1.00 97.94 106 GLU A O 1
ATOM 839 N N . SER A 1 107 ? 3.464 4.442 12.607 1.00 98.00 107 SER A N 1
ATOM 840 C CA . SER A 1 107 ? 3.971 5.451 11.678 1.00 98.00 107 SER A CA 1
ATOM 841 C C . SER A 1 107 ? 3.562 5.082 10.259 1.00 98.00 107 SER A C 1
ATOM 843 O O . SER A 1 107 ? 3.353 3.909 9.952 1.00 98.00 107 SER A O 1
ATOM 845 N N . PHE A 1 108 ? 3.431 6.081 9.390 1.00 98.44 108 PHE A N 1
ATOM 846 C CA . PHE A 1 108 ? 2.910 5.893 8.040 1.00 98.44 108 PHE A CA 1
ATOM 847 C C . PHE A 1 108 ? 3.853 6.497 7.005 1.00 98.44 108 PHE A C 1
ATOM 849 O O . PHE A 1 108 ? 4.383 7.589 7.207 1.00 98.44 108 PHE A O 1
ATOM 856 N N . ILE A 1 109 ? 4.018 5.804 5.878 1.00 98.38 109 ILE A N 1
ATOM 857 C CA . ILE A 1 109 ? 4.584 6.373 4.651 1.00 98.38 109 ILE A CA 1
ATOM 858 C C . ILE A 1 109 ? 3.465 6.395 3.619 1.00 98.38 109 ILE A C 1
ATOM 860 O O . ILE A 1 109 ? 2.916 5.347 3.283 1.00 98.38 109 ILE A O 1
ATOM 864 N N . TYR A 1 110 ? 3.131 7.586 3.127 1.00 98.56 110 TYR A N 1
ATOM 865 C CA . TYR A 1 110 ? 2.135 7.762 2.077 1.00 98.56 110 TYR A CA 1
ATOM 866 C C . TYR A 1 110 ? 2.811 8.042 0.735 1.00 98.56 110 TYR A C 1
ATOM 868 O O . TYR A 1 110 ? 3.640 8.948 0.645 1.00 98.56 110 TYR A O 1
ATOM 876 N N . LEU A 1 111 ? 2.417 7.309 -0.303 1.00 98.38 111 LEU A N 1
ATOM 877 C CA . LEU A 1 111 ? 2.811 7.550 -1.688 1.00 98.38 111 LEU A CA 1
ATOM 878 C C . LEU A 1 111 ? 1.580 7.931 -2.522 1.00 98.38 111 LEU A C 1
ATOM 880 O O . LEU A 1 111 ? 0.592 7.203 -2.554 1.00 98.38 111 LEU A O 1
ATOM 884 N N . GLY A 1 112 ? 1.647 9.065 -3.216 1.00 98.06 112 GLY A N 1
ATOM 885 C CA . GLY A 1 112 ? 0.654 9.450 -4.218 1.00 98.06 112 GLY A CA 1
ATOM 886 C C . GLY A 1 112 ? 1.295 9.517 -5.597 1.00 98.06 112 GLY A C 1
ATOM 887 O O . GLY A 1 112 ? 2.088 10.430 -5.831 1.00 98.06 112 GLY A O 1
ATOM 888 N N . ASP A 1 113 ? 0.946 8.606 -6.508 1.00 97.62 113 ASP A N 1
ATOM 889 C CA . ASP A 1 113 ? 1.535 8.551 -7.856 1.00 97.62 113 ASP A CA 1
ATOM 890 C C . ASP A 1 113 ? 0.910 9.570 -8.827 1.00 97.62 113 ASP A C 1
ATOM 892 O O . ASP A 1 113 ? 0.261 9.249 -9.827 1.00 97.62 113 ASP A O 1
ATOM 896 N N . GLN A 1 114 ? 1.120 10.852 -8.527 1.00 95.88 114 GLN A N 1
ATOM 897 C CA . GLN A 1 114 ? 0.553 11.942 -9.318 1.00 95.88 114 GLN A CA 1
ATOM 898 C C . GLN A 1 114 ? 1.073 11.999 -10.754 1.00 95.88 114 GLN A C 1
ATOM 900 O O . GLN A 1 114 ? 0.399 12.558 -11.617 1.00 95.88 114 GLN A O 1
ATOM 905 N N . ALA A 1 115 ? 2.250 11.441 -11.030 1.00 95.44 115 ALA A N 1
ATOM 906 C CA . ALA A 1 115 ? 2.816 11.458 -12.373 1.00 95.44 115 ALA A CA 1
ATOM 907 C C . ALA A 1 115 ? 2.032 10.557 -13.340 1.00 95.44 115 ALA A C 1
ATOM 909 O O . ALA A 1 115 ? 1.990 10.843 -14.536 1.00 95.44 115 ALA A O 1
ATOM 910 N N . ASN A 1 116 ? 1.386 9.507 -12.822 1.00 96.38 116 ASN A N 1
ATOM 911 C CA . ASN A 1 116 ? 0.676 8.506 -13.618 1.00 96.38 116 ASN A CA 1
ATOM 912 C C . ASN A 1 116 ? -0.847 8.519 -13.375 1.00 96.38 116 ASN A C 1
ATOM 914 O O . ASN A 1 116 ? -1.572 7.629 -13.824 1.00 96.38 116 ASN A O 1
ATOM 918 N N . MET A 1 117 ? -1.373 9.540 -12.689 1.00 93.06 117 MET A N 1
ATOM 919 C CA . MET A 1 117 ? -2.818 9.709 -12.530 1.00 93.06 117 MET A CA 1
ATOM 920 C C . MET A 1 117 ? -3.502 10.179 -13.831 1.00 93.06 117 MET A C 1
ATOM 922 O O . MET A 1 117 ? -2.896 10.896 -14.628 1.00 93.06 117 MET A O 1
ATOM 926 N N . PRO A 1 118 ? -4.801 9.884 -14.031 1.00 94.50 118 PRO A N 1
ATOM 927 C CA . PRO A 1 118 ? -5.661 9.042 -13.200 1.00 94.50 118 PRO A CA 1
ATOM 928 C C . PRO A 1 118 ? -5.650 7.571 -13.646 1.00 94.50 118 PRO A C 1
ATOM 930 O O . PRO A 1 118 ? -5.863 7.252 -14.818 1.00 94.50 118 PRO A O 1
ATOM 933 N N . TYR A 1 119 ? -5.528 6.652 -12.684 1.00 96.00 119 TYR A N 1
ATOM 934 C CA . TYR A 1 119 ? -5.501 5.205 -12.954 1.00 96.00 119 TYR A CA 1
ATOM 935 C C . TYR A 1 119 ? -6.774 4.691 -13.642 1.00 96.00 119 TYR A C 1
ATOM 937 O O . TYR A 1 119 ? -6.706 3.798 -14.486 1.00 96.00 119 TYR A O 1
ATOM 945 N N . GLY A 1 120 ? -7.934 5.291 -13.355 1.00 93.62 120 GLY A N 1
ATOM 946 C CA . GLY A 1 120 ? -9.223 4.881 -13.929 1.00 93.62 120 GLY A CA 1
ATOM 947 C C . GLY A 1 120 ? -9.318 4.974 -15.460 1.00 93.62 120 GLY A C 1
ATOM 948 O O . GLY A 1 120 ? -10.222 4.383 -16.051 1.00 93.62 120 GLY A O 1
ATOM 949 N N . ASN A 1 121 ? -8.395 5.681 -16.122 1.00 95.75 121 ASN A N 1
ATOM 950 C CA . ASN A 1 121 ? -8.381 5.803 -17.582 1.00 95.75 121 ASN A CA 1
ATOM 951 C C . ASN A 1 121 ? -7.622 4.667 -18.283 1.00 95.75 121 ASN A C 1
ATOM 953 O O . ASN A 1 121 ? -7.863 4.416 -19.461 1.00 95.75 121 ASN A O 1
ATOM 957 N N . TYR A 1 122 ? -6.739 3.946 -17.588 1.00 96.88 122 TYR A N 1
ATOM 958 C CA . TYR A 1 122 ? -5.834 2.988 -18.231 1.00 96.88 122 TYR A CA 1
ATOM 959 C C . TYR A 1 122 ? -6.575 1.829 -18.903 1.00 96.88 122 TYR A C 1
ATOM 961 O O . TYR A 1 122 ? -6.190 1.414 -19.994 1.00 96.88 122 TYR A O 1
ATOM 969 N N . SER A 1 123 ? -7.657 1.322 -18.304 1.00 94.19 123 SER A N 1
ATOM 970 C CA . SER A 1 123 ? -8.447 0.238 -18.904 1.00 94.19 123 SER A CA 1
ATOM 971 C C . SER A 1 123 ? -9.152 0.673 -20.189 1.00 94.19 123 SER A C 1
ATOM 973 O O . SER A 1 123 ? -9.119 -0.055 -21.178 1.00 94.19 123 SER A O 1
ATOM 975 N N . LYS A 1 124 ? -9.714 1.888 -20.207 1.00 94.38 124 LYS A N 1
ATOM 976 C CA . LYS A 1 124 ? -10.373 2.477 -21.386 1.00 94.38 124 LYS A CA 1
ATOM 977 C C . LYS A 1 124 ? -9.398 2.681 -22.545 1.00 94.38 124 LYS A C 1
ATOM 979 O O . LYS A 1 124 ? -9.780 2.541 -23.701 1.00 94.38 124 LYS A O 1
ATOM 984 N N . GLU A 1 125 ? -8.139 2.953 -22.222 1.00 96.56 125 GLU A N 1
ATOM 985 C CA . GLU A 1 125 ? -7.052 3.146 -23.182 1.00 96.56 125 GLU A CA 1
ATOM 986 C C . GLU A 1 125 ? -6.308 1.842 -23.537 1.00 96.56 125 GLU A C 1
ATOM 988 O O . GLU A 1 125 ? -5.284 1.891 -24.215 1.00 96.56 125 GLU A O 1
ATOM 993 N N . ASN A 1 126 ? -6.789 0.671 -23.093 1.00 96.44 126 ASN A N 1
ATOM 994 C CA . ASN A 1 126 ? -6.139 -0.636 -23.285 1.00 96.44 126 ASN A CA 1
ATOM 995 C C . ASN A 1 126 ? -4.694 -0.706 -22.741 1.00 96.44 126 ASN A C 1
ATOM 997 O O . ASN A 1 126 ? -3.826 -1.361 -23.313 1.00 96.44 126 ASN A O 1
ATOM 1001 N N . LYS A 1 127 ? -4.430 -0.031 -21.618 1.00 96.94 127 LYS A N 1
ATOM 1002 C CA . LYS A 1 127 ? -3.115 0.077 -20.957 1.00 96.94 127 LYS A CA 1
ATOM 1003 C C . LYS A 1 127 ? -3.074 -0.610 -19.587 1.00 96.94 127 LYS A C 1
ATOM 1005 O O . LYS A 1 127 ? -2.337 -0.186 -18.703 1.00 96.94 127 LYS A O 1
ATOM 1010 N N . VAL A 1 128 ? -3.859 -1.668 -19.383 1.00 95.88 128 VAL A N 1
ATOM 1011 C CA . VAL A 1 128 ? -3.936 -2.365 -18.081 1.00 95.88 128 VAL A CA 1
ATOM 1012 C C . VAL A 1 128 ? -2.581 -2.931 -17.642 1.00 95.88 128 VAL A C 1
ATOM 1014 O O . VAL A 1 128 ? -2.250 -2.842 -16.465 1.00 95.88 128 VAL A O 1
ATOM 1017 N N . ASP A 1 129 ? -1.767 -3.445 -18.563 1.00 95.56 129 ASP A N 1
ATOM 1018 C CA . ASP A 1 129 ? -0.441 -3.976 -18.215 1.00 95.56 129 ASP A CA 1
ATOM 1019 C C . ASP A 1 129 ? 0.500 -2.880 -17.703 1.00 95.56 129 ASP A C 1
ATOM 1021 O O . ASP A 1 129 ? 1.207 -3.075 -16.718 1.00 95.56 129 ASP A O 1
ATOM 1025 N N . LEU A 1 130 ? 0.443 -1.693 -18.315 1.00 96.44 130 LEU A N 1
ATOM 1026 C CA . LEU A 1 130 ? 1.197 -0.532 -17.848 1.00 96.44 130 LEU A CA 1
ATOM 1027 C C . LEU A 1 130 ? 0.709 -0.077 -16.464 1.00 96.44 130 LEU A C 1
ATOM 1029 O O . LEU A 1 130 ? 1.523 0.231 -15.601 1.00 96.44 130 LEU A O 1
ATOM 1033 N N . LEU A 1 131 ? -0.607 -0.084 -16.221 1.00 97.44 131 LEU A N 1
ATOM 1034 C CA . LEU A 1 131 ? -1.162 0.200 -14.893 1.00 97.44 131 LEU A CA 1
ATOM 1035 C C . LEU A 1 131 ? -0.628 -0.784 -13.843 1.00 97.44 131 LEU A C 1
ATOM 1037 O O . LEU A 1 131 ? -0.209 -0.366 -12.768 1.00 97.44 131 LEU A O 1
ATOM 1041 N N . LYS A 1 132 ? -0.611 -2.086 -14.150 1.00 97.06 132 LYS A N 1
ATOM 1042 C CA . LYS A 1 132 ? -0.056 -3.109 -13.252 1.00 97.06 132 LYS A CA 1
ATOM 1043 C C . LYS A 1 132 ? 1.427 -2.879 -12.969 1.00 97.06 132 LYS A C 1
ATOM 1045 O O . LYS A 1 132 ? 1.857 -3.065 -11.835 1.00 97.06 132 LYS A O 1
ATOM 1050 N N . GLU A 1 133 ? 2.194 -2.450 -13.968 1.00 96.88 133 GLU A N 1
ATOM 1051 C CA . GLU A 1 133 ? 3.601 -2.087 -13.790 1.00 96.88 133 GLU A CA 1
ATOM 1052 C C . GLU A 1 133 ? 3.773 -0.892 -12.838 1.00 96.88 133 GLU A C 1
ATOM 1054 O O . GLU A 1 133 ? 4.593 -0.971 -11.924 1.00 96.88 133 GLU A O 1
ATOM 1059 N N . HIS A 1 134 ? 2.979 0.176 -12.996 1.00 97.75 134 HIS A N 1
ATOM 1060 C CA . HIS A 1 134 ? 2.985 1.318 -12.069 1.00 97.75 134 HIS A CA 1
ATOM 1061 C C . HIS A 1 134 ? 2.636 0.889 -10.641 1.00 97.75 134 HIS A C 1
ATOM 1063 O O . HIS A 1 134 ? 3.376 1.191 -9.713 1.00 97.75 134 HIS A O 1
ATOM 1069 N N . ILE A 1 135 ? 1.588 0.078 -10.471 1.00 98.31 135 ILE A N 1
ATOM 1070 C CA . ILE A 1 135 ? 1.173 -0.431 -9.156 1.00 98.31 135 ILE A CA 1
ATOM 1071 C C . ILE A 1 135 ? 2.285 -1.252 -8.480 1.00 98.31 135 ILE A C 1
ATOM 1073 O O . ILE A 1 135 ? 2.509 -1.117 -7.276 1.00 98.31 135 ILE A O 1
ATOM 1077 N N . ILE A 1 136 ? 3.006 -2.092 -9.231 1.00 98.38 136 ILE A N 1
ATOM 1078 C CA . ILE A 1 136 ? 4.152 -2.833 -8.684 1.00 98.38 136 ILE A CA 1
ATOM 1079 C C . ILE A 1 136 ? 5.298 -1.892 -8.315 1.00 98.38 136 ILE A C 1
ATOM 1081 O O . ILE A 1 136 ? 5.926 -2.100 -7.281 1.00 98.38 136 ILE A O 1
ATOM 1085 N N . LYS A 1 137 ? 5.563 -0.849 -9.108 1.00 98.06 137 LYS A N 1
ATOM 1086 C CA . LYS A 1 137 ? 6.583 0.161 -8.790 1.00 98.06 137 LYS A CA 1
ATOM 1087 C C . LYS A 1 137 ? 6.224 0.969 -7.538 1.00 98.06 137 LYS A C 1
ATOM 1089 O O . LYS A 1 137 ? 7.104 1.203 -6.716 1.00 98.06 137 LYS A O 1
ATOM 1094 N N . ASP A 1 138 ? 4.953 1.306 -7.339 1.00 98.50 138 ASP A N 1
ATOM 1095 C CA . ASP A 1 138 ? 4.465 1.974 -6.125 1.00 98.50 138 ASP A CA 1
ATOM 1096 C C . ASP A 1 138 ? 4.662 1.094 -4.883 1.00 98.50 138 ASP A C 1
ATOM 1098 O O . ASP A 1 138 ? 5.189 1.536 -3.855 1.00 98.50 138 ASP A O 1
ATOM 1102 N N . ALA A 1 139 ? 4.291 -0.187 -4.987 1.00 98.56 139 ALA A N 1
ATOM 1103 C CA . ALA A 1 139 ? 4.525 -1.163 -3.929 1.00 98.56 139 ALA A CA 1
ATOM 1104 C C . ALA A 1 139 ? 6.029 -1.339 -3.662 1.00 98.56 139 ALA A C 1
ATOM 1106 O O . ALA A 1 139 ? 6.457 -1.288 -2.511 1.00 98.56 139 ALA A O 1
ATOM 1107 N N . GLN A 1 140 ? 6.841 -1.486 -4.712 1.00 98.44 140 GLN A N 1
ATOM 1108 C CA . GLN A 1 140 ? 8.298 -1.599 -4.629 1.00 98.44 140 GLN A CA 1
ATOM 1109 C C . GLN A 1 140 ? 8.908 -0.396 -3.917 1.00 98.44 140 GLN A C 1
ATOM 1111 O O . GLN A 1 140 ? 9.741 -0.587 -3.034 1.00 98.44 140 GLN A O 1
ATOM 1116 N N . PHE A 1 141 ? 8.477 0.823 -4.246 1.00 98.50 141 PHE A N 1
ATOM 1117 C CA . PHE A 1 141 ? 8.972 2.023 -3.590 1.00 98.50 141 PHE A CA 1
ATOM 1118 C C . PHE A 1 141 ? 8.736 1.940 -2.086 1.00 98.50 141 PHE A C 1
ATOM 1120 O O . PHE A 1 141 ? 9.662 2.178 -1.319 1.00 98.50 141 PHE A O 1
ATOM 1127 N N . LEU A 1 142 ? 7.527 1.576 -1.646 1.00 98.62 142 LEU A N 1
ATOM 1128 C CA . LEU A 1 142 ? 7.199 1.471 -0.221 1.00 98.62 142 LEU A CA 1
ATOM 1129 C C . LEU A 1 142 ? 7.949 0.331 0.484 1.00 98.62 142 LEU A C 1
ATOM 1131 O O . LEU A 1 142 ? 8.371 0.497 1.627 1.00 98.62 142 LEU A O 1
ATOM 1135 N N . LEU A 1 143 ? 8.133 -0.801 -0.194 1.00 98.50 143 LEU A N 1
ATOM 1136 C CA . LEU A 1 143 ? 8.859 -1.966 0.319 1.00 98.50 143 LEU A CA 1
ATOM 1137 C C . LEU A 1 143 ? 10.375 -1.723 0.392 1.00 98.50 143 LEU A C 1
ATOM 1139 O O . LEU A 1 143 ? 11.045 -2.230 1.285 1.00 98.50 143 LEU A O 1
ATOM 1143 N N . GLY A 1 144 ? 10.938 -0.956 -0.538 1.00 97.81 144 GLY A N 1
ATOM 1144 C CA . GLY A 1 144 ? 12.363 -0.646 -0.585 1.00 97.81 144 GLY A CA 1
ATOM 1145 C C . GLY A 1 144 ? 12.763 0.509 0.335 1.00 97.81 144 GLY A C 1
ATOM 1146 O O . GLY A 1 144 ? 11.932 1.230 0.881 1.00 97.81 144 GLY A O 1
ATOM 1147 N N . SER A 1 145 ? 14.069 0.740 0.468 1.00 97.06 145 SER A N 1
ATOM 1148 C CA . SER A 1 145 ? 14.627 1.926 1.140 1.00 97.06 145 SER A CA 1
ATOM 1149 C C . SER A 1 145 ? 15.175 2.977 0.171 1.00 97.06 145 SER A C 1
ATOM 1151 O O . SER A 1 145 ? 15.389 4.119 0.569 1.00 97.06 145 SER A O 1
ATOM 1153 N N . LYS A 1 146 ? 15.386 2.603 -1.099 1.00 97.06 146 LYS A N 1
ATOM 1154 C CA . LYS A 1 146 ? 15.947 3.456 -2.155 1.00 97.06 146 LYS A CA 1
ATOM 1155 C C . LYS A 1 146 ? 14.940 4.514 -2.612 1.00 97.06 146 LYS A C 1
ATOM 1157 O O . LYS A 1 146 ? 13.795 4.174 -2.901 1.00 97.06 146 LYS A O 1
ATOM 1162 N N . TYR A 1 147 ? 15.361 5.776 -2.701 1.00 97.00 147 TYR A N 1
ATOM 1163 C CA . TYR A 1 147 ? 14.553 6.859 -3.275 1.00 97.00 147 TYR A CA 1
ATOM 1164 C C . TYR A 1 147 ? 15.393 8.072 -3.693 1.00 97.00 147 TYR A C 1
ATOM 1166 O O . TYR A 1 147 ? 16.524 8.261 -3.246 1.00 97.00 147 TYR A O 1
ATOM 1174 N N . TYR A 1 148 ? 14.794 8.909 -4.536 1.00 95.81 148 TYR A N 1
ATOM 1175 C CA . TYR A 1 148 ? 15.232 10.276 -4.802 1.00 95.81 148 TYR A CA 1
ATOM 1176 C C . TYR A 1 148 ? 14.182 11.222 -4.219 1.00 95.81 148 TYR A C 1
ATOM 1178 O O . TYR A 1 148 ? 12.986 11.034 -4.438 1.00 95.81 148 TYR A O 1
ATOM 1186 N N . SER A 1 149 ? 14.621 12.208 -3.450 1.00 93.69 149 SER A N 1
ATOM 1187 C CA . SER A 1 149 ? 13.765 13.203 -2.804 1.00 93.69 149 SER A CA 1
ATOM 1188 C C . SER A 1 149 ? 13.271 14.243 -3.802 1.00 93.69 149 SER A C 1
ATOM 1190 O O . SER A 1 149 ? 12.141 14.717 -3.709 1.00 93.69 149 SER A O 1
ATOM 1192 N N . ASN A 1 150 ? 14.134 14.627 -4.741 1.00 93.19 150 ASN A N 1
ATOM 1193 C CA . ASN A 1 150 ? 13.848 15.617 -5.769 1.00 93.19 150 ASN A CA 1
ATOM 1194 C C . ASN A 1 150 ? 14.852 15.490 -6.932 1.00 93.19 150 ASN A C 1
ATOM 1196 O O . ASN A 1 150 ? 15.717 14.617 -6.941 1.00 93.19 150 ASN A O 1
ATOM 1200 N N . THR A 1 151 ? 14.723 16.364 -7.929 1.00 91.81 151 THR A N 1
ATOM 1201 C CA . THR A 1 151 ? 15.532 16.355 -9.158 1.00 91.81 151 THR A CA 1
ATOM 1202 C C . THR A 1 151 ? 16.989 16.781 -8.972 1.00 91.81 151 THR A C 1
ATOM 1204 O O . THR A 1 151 ? 17.775 16.637 -9.903 1.00 91.81 151 THR A O 1
ATOM 1207 N N . GLU A 1 152 ? 17.344 17.353 -7.824 1.00 95.56 152 GLU A N 1
ATOM 1208 C CA . GLU A 1 152 ? 18.702 17.811 -7.507 1.00 95.56 152 GLU A CA 1
ATOM 1209 C C . GLU A 1 152 ? 19.549 16.707 -6.860 1.00 95.56 152 GLU A C 1
ATOM 1211 O O . GLU A 1 152 ? 20.769 16.846 -6.768 1.00 95.56 152 GLU A O 1
ATOM 1216 N N . ASP A 1 153 ? 18.931 15.598 -6.444 1.00 95.06 153 ASP A N 1
ATOM 1217 C CA . ASP A 1 153 ? 19.644 14.463 -5.871 1.00 95.06 153 ASP A CA 1
ATOM 1218 C C . ASP A 1 153 ? 20.574 13.820 -6.912 1.00 95.06 153 ASP A C 1
ATOM 1220 O O . ASP A 1 153 ? 20.151 13.296 -7.942 1.00 95.06 153 ASP A O 1
ATOM 1224 N N . ILE A 1 154 ? 21.872 13.822 -6.610 1.00 93.94 154 ILE A N 1
ATOM 1225 C CA . ILE A 1 154 ? 22.925 13.287 -7.490 1.00 93.94 154 ILE A CA 1
ATOM 1226 C C . ILE A 1 154 ? 23.162 11.788 -7.220 1.00 93.94 154 ILE A C 1
ATOM 1228 O O . ILE A 1 154 ? 23.706 11.068 -8.057 1.00 93.94 154 ILE A O 1
ATOM 1232 N N . SER A 1 155 ? 22.736 11.294 -6.055 1.00 95.69 155 SER A N 1
ATOM 1233 C CA . SER A 1 155 ? 22.876 9.902 -5.618 1.00 95.69 155 SER A CA 1
ATOM 1234 C C . SER A 1 155 ? 21.595 9.399 -4.960 1.00 95.69 155 SER A C 1
ATOM 1236 O O . SER A 1 155 ? 20.825 10.185 -4.418 1.00 95.69 155 SER A O 1
ATOM 1238 N N . VAL A 1 156 ? 21.387 8.081 -4.978 1.00 96.06 156 VAL A N 1
ATOM 1239 C CA . VAL A 1 156 ? 20.232 7.440 -4.338 1.00 96.06 156 VAL A CA 1
ATOM 1240 C C . VAL A 1 156 ? 20.300 7.559 -2.810 1.00 96.06 156 VAL A C 1
ATOM 1242 O O . VAL A 1 156 ? 21.328 7.254 -2.206 1.00 96.06 156 VAL A O 1
ATOM 1245 N N . ASN A 1 157 ? 19.197 7.966 -2.180 1.00 97.38 157 ASN A N 1
ATOM 1246 C CA . ASN A 1 157 ? 19.036 7.935 -0.725 1.00 97.38 157 ASN A CA 1
ATOM 1247 C C . ASN A 1 157 ? 18.560 6.550 -0.282 1.00 97.38 157 ASN A C 1
ATOM 1249 O O . ASN A 1 157 ? 17.821 5.885 -1.009 1.00 97.38 157 ASN A O 1
ATOM 1253 N N . THR A 1 158 ? 18.950 6.123 0.919 1.00 96.31 158 THR A N 1
ATOM 1254 C CA . THR A 1 158 ? 18.644 4.776 1.440 1.00 96.31 158 THR A CA 1
ATOM 1255 C C . THR A 1 158 ? 18.169 4.773 2.894 1.00 96.31 158 THR A C 1
ATOM 1257 O O . THR A 1 158 ? 18.120 3.718 3.522 1.00 96.31 158 THR A O 1
ATOM 1260 N N . ASP A 1 159 ? 17.864 5.940 3.460 1.00 95.56 159 ASP A N 1
ATOM 1261 C CA . ASP A 1 159 ? 17.464 6.119 4.861 1.00 95.56 159 ASP A CA 1
ATOM 1262 C C . ASP A 1 159 ? 15.951 5.958 5.094 1.00 95.56 159 ASP A C 1
ATOM 1264 O O . ASP A 1 159 ? 15.500 5.864 6.239 1.00 95.56 159 ASP A O 1
ATOM 1268 N N . LYS A 1 160 ? 15.154 5.857 4.022 1.00 96.88 160 LYS A N 1
ATOM 1269 C CA . LYS A 1 160 ? 13.726 5.545 4.114 1.00 96.88 160 LYS A CA 1
ATOM 1270 C C . LYS A 1 160 ? 13.538 4.132 4.659 1.00 96.88 160 LYS A C 1
ATOM 1272 O O . LYS A 1 160 ? 14.054 3.160 4.110 1.00 96.88 160 LYS A O 1
ATOM 1277 N N . LYS A 1 161 ? 12.745 4.008 5.723 1.00 97.38 161 LYS A N 1
ATOM 1278 C CA . LYS A 1 161 ? 12.393 2.702 6.286 1.00 97.38 161 LYS A CA 1
ATOM 1279 C C . LYS A 1 161 ? 11.506 1.908 5.311 1.00 97.38 161 LYS A C 1
ATOM 1281 O O . LYS A 1 161 ? 10.593 2.503 4.733 1.00 97.38 161 LYS A O 1
ATOM 1286 N N . PRO A 1 162 ? 11.723 0.590 5.162 1.00 98.06 162 PRO A N 1
ATOM 1287 C CA . PRO A 1 162 ? 10.767 -0.291 4.498 1.00 98.06 162 PRO A CA 1
ATOM 1288 C C . PRO A 1 162 ? 9.497 -0.442 5.352 1.00 98.06 162 PRO A C 1
ATOM 1290 O O . PRO A 1 162 ? 9.509 -0.146 6.547 1.00 98.06 162 PRO A O 1
ATOM 1293 N N . ILE A 1 163 ? 8.400 -0.907 4.762 1.00 98.50 163 ILE A N 1
ATOM 1294 C CA . ILE A 1 163 ? 7.098 -1.032 5.445 1.00 98.50 163 ILE A CA 1
ATOM 1295 C C . ILE A 1 163 ? 6.872 -2.434 6.031 1.00 98.50 163 ILE A C 1
ATOM 1297 O O . ILE A 1 163 ? 7.407 -3.417 5.523 1.00 98.50 163 ILE A O 1
ATOM 1301 N N . LYS A 1 164 ? 6.023 -2.554 7.059 1.00 98.19 164 LYS A N 1
ATOM 1302 C CA . LYS A 1 164 ? 5.564 -3.862 7.589 1.00 98.19 164 LYS A CA 1
ATOM 1303 C C . LYS A 1 164 ? 4.219 -4.333 7.029 1.00 98.19 164 LYS A C 1
ATOM 1305 O O . LYS A 1 164 ? 3.921 -5.523 7.048 1.00 98.19 164 LYS A O 1
ATOM 1310 N N . VAL A 1 165 ? 3.393 -3.405 6.547 1.00 98.12 165 VAL A N 1
ATOM 1311 C CA . VAL A 1 165 ? 2.063 -3.662 5.970 1.00 98.12 165 VAL A CA 1
ATOM 1312 C C . VAL A 1 165 ? 1.845 -2.693 4.818 1.00 98.12 165 VAL A C 1
ATOM 1314 O O . VAL A 1 165 ? 2.200 -1.520 4.939 1.00 98.12 165 VAL A O 1
ATOM 1317 N N . LEU A 1 166 ? 1.252 -3.176 3.726 1.00 98.69 166 LEU A N 1
ATOM 1318 C CA . LEU A 1 166 ? 0.908 -2.384 2.550 1.00 98.69 166 LEU A CA 1
ATOM 1319 C C . LEU A 1 166 ? -0.607 -2.171 2.472 1.00 98.69 166 LEU A C 1
ATOM 1321 O O . LEU A 1 166 ? -1.382 -3.125 2.448 1.00 98.69 166 LEU A O 1
ATOM 1325 N N . VAL A 1 167 ? -1.031 -0.916 2.378 1.00 98.69 167 VAL A N 1
ATOM 1326 C CA . VAL A 1 167 ? -2.422 -0.511 2.174 1.00 98.69 167 VAL A CA 1
ATOM 1327 C C . VAL A 1 167 ? -2.561 0.128 0.796 1.00 98.69 167 VAL A C 1
ATOM 1329 O O . VAL A 1 167 ? -1.917 1.132 0.488 1.00 98.69 167 VAL A O 1
ATOM 1332 N N . ILE A 1 168 ? -3.445 -0.432 -0.024 1.00 98.62 168 ILE A N 1
ATOM 1333 C CA . ILE A 1 168 ? -3.840 0.123 -1.316 1.00 98.62 168 ILE A CA 1
ATOM 1334 C C . ILE A 1 168 ? -5.066 1.006 -1.084 1.00 98.62 168 ILE A C 1
ATOM 1336 O O . ILE A 1 168 ? -6.188 0.511 -0.978 1.00 98.62 168 ILE A O 1
ATOM 1340 N N . ALA A 1 169 ? -4.860 2.319 -0.992 1.00 98.19 169 ALA A N 1
ATOM 1341 C CA . ALA A 1 169 ? -5.928 3.290 -0.754 1.00 98.19 169 ALA A CA 1
ATOM 1342 C C . ALA A 1 169 ? -6.724 3.645 -2.026 1.00 98.19 169 ALA A C 1
ATOM 1344 O O . ALA A 1 169 ? -7.800 4.233 -1.937 1.00 98.19 169 ALA A O 1
ATOM 1345 N N . CYS A 1 170 ? -6.224 3.278 -3.208 1.00 97.62 170 CYS A N 1
ATOM 1346 C CA . CYS A 1 170 ? -6.909 3.488 -4.482 1.00 97.62 170 CYS A CA 1
ATOM 1347 C C . CYS A 1 170 ? -7.866 2.334 -4.811 1.00 97.62 170 CYS A C 1
ATOM 1349 O O . CYS A 1 170 ? -7.432 1.181 -4.910 1.00 97.62 170 CYS A O 1
ATOM 1351 N N . ASN A 1 171 ? -9.134 2.632 -5.113 1.00 96.12 171 ASN A N 1
ATOM 1352 C CA . ASN A 1 171 ? -10.083 1.627 -5.613 1.00 96.12 171 ASN A CA 1
ATOM 1353 C C . ASN A 1 171 ? -9.596 0.992 -6.922 1.00 96.12 171 ASN A C 1
ATOM 1355 O O . ASN A 1 171 ? -9.597 -0.227 -7.064 1.00 96.12 171 ASN A O 1
ATOM 1359 N N . THR A 1 172 ? -9.126 1.813 -7.869 1.00 96.50 172 THR A N 1
ATOM 1360 C CA . THR A 1 172 ? -8.647 1.309 -9.164 1.00 96.50 172 THR A CA 1
ATOM 1361 C C . THR A 1 172 ? -7.399 0.444 -8.994 1.00 96.50 172 THR A C 1
ATOM 1363 O O . THR A 1 172 ? -7.345 -0.649 -9.550 1.00 96.50 172 THR A O 1
ATOM 1366 N N . ALA A 1 173 ? -6.420 0.866 -8.184 1.00 97.56 173 ALA A N 1
ATOM 1367 C CA . ALA A 1 173 ? -5.243 0.028 -7.948 1.00 97.56 173 ALA A CA 1
ATOM 1368 C C . ALA A 1 173 ? -5.602 -1.272 -7.214 1.00 97.56 173 ALA A C 1
ATOM 1370 O O . ALA A 1 173 ? -5.056 -2.322 -7.538 1.00 97.56 173 ALA A O 1
ATOM 1371 N N . THR A 1 174 ? -6.562 -1.228 -6.282 1.00 97.50 174 THR A N 1
ATOM 1372 C CA . THR A 1 174 ? -7.053 -2.438 -5.608 1.00 97.50 174 THR A CA 1
ATOM 1373 C C . THR A 1 174 ? -7.661 -3.406 -6.623 1.00 97.50 174 THR A C 1
ATOM 1375 O O . THR A 1 174 ? -7.266 -4.567 -6.652 1.00 97.50 174 THR A O 1
ATOM 1378 N N . ALA A 1 175 ? -8.555 -2.925 -7.495 1.00 96.44 175 ALA A N 1
ATOM 1379 C CA . ALA A 1 175 ? -9.257 -3.752 -8.478 1.00 96.44 175 ALA A CA 1
ATOM 1380 C C . ALA A 1 175 ? -8.319 -4.436 -9.485 1.00 96.44 175 ALA A C 1
ATOM 1382 O O . ALA A 1 175 ? -8.548 -5.582 -9.855 1.00 96.44 175 ALA A O 1
ATOM 1383 N N . TYR A 1 176 ? -7.284 -3.732 -9.953 1.00 96.25 176 TYR A N 1
ATOM 1384 C CA . TYR A 1 176 ? -6.401 -4.239 -11.010 1.00 96.25 176 TYR A CA 1
ATOM 1385 C C . TYR A 1 176 ? -5.093 -4.852 -10.498 1.00 96.25 176 TYR A C 1
ATOM 1387 O O . TYR A 1 176 ? -4.437 -5.574 -11.253 1.00 96.25 176 TYR A O 1
ATOM 1395 N N . GLY A 1 177 ? -4.684 -4.544 -9.265 1.00 96.25 177 GLY A N 1
ATOM 1396 C CA . GLY A 1 177 ? -3.322 -4.791 -8.798 1.00 96.25 177 GLY A CA 1
ATOM 1397 C C . GLY A 1 177 ? -3.177 -5.500 -7.457 1.00 96.25 177 GLY A C 1
ATOM 1398 O O . GLY A 1 177 ? -2.079 -5.980 -7.194 1.00 96.25 177 GLY A O 1
ATOM 1399 N N . LYS A 1 178 ? -4.224 -5.624 -6.624 1.00 97.69 178 LYS A N 1
ATOM 1400 C CA . LYS A 1 178 ? -4.092 -6.289 -5.311 1.00 97.69 178 LYS A CA 1
ATOM 1401 C C . LYS A 1 178 ? -3.598 -7.730 -5.446 1.00 97.69 178 LYS A C 1
ATOM 1403 O O . LYS A 1 178 ? -2.562 -8.062 -4.880 1.00 97.69 178 LYS A O 1
ATOM 1408 N N . GLU A 1 179 ? -4.296 -8.544 -6.238 1.00 97.31 179 GLU A N 1
ATOM 1409 C CA . GLU A 1 179 ? -3.915 -9.945 -6.477 1.00 97.31 179 GLU A CA 1
ATOM 1410 C C . GLU A 1 179 ? -2.506 -10.042 -7.074 1.00 97.31 179 GLU A C 1
ATOM 1412 O O . GLU A 1 179 ? -1.707 -10.882 -6.673 1.00 97.31 179 GLU A O 1
ATOM 1417 N N . TYR A 1 180 ? -2.159 -9.121 -7.975 1.00 97.06 180 TYR A N 1
ATOM 1418 C CA . TYR A 1 180 ? -0.844 -9.102 -8.610 1.00 97.06 180 TYR A CA 1
ATOM 1419 C C . TYR A 1 180 ? 0.290 -8.773 -7.624 1.00 97.06 180 TYR A C 1
ATOM 1421 O O . TYR A 1 180 ? 1.358 -9.381 -7.691 1.00 97.06 180 TYR A O 1
ATOM 1429 N N . ILE A 1 181 ? 0.060 -7.861 -6.671 1.00 98.38 181 ILE A N 1
ATOM 1430 C CA . ILE A 1 181 ? 1.002 -7.592 -5.576 1.00 98.38 181 ILE A CA 1
ATOM 1431 C C . ILE A 1 181 ? 1.112 -8.809 -4.649 1.00 98.38 181 ILE A C 1
ATOM 1433 O O . ILE A 1 181 ? 2.215 -9.161 -4.239 1.00 98.38 181 ILE A O 1
ATOM 1437 N N . GLU A 1 182 ? -0.003 -9.462 -4.317 1.00 98.38 182 GLU A N 1
ATOM 1438 C CA . GLU A 1 182 ? 0.002 -10.662 -3.472 1.00 98.38 182 GLU A CA 1
ATOM 1439 C C . GLU A 1 182 ? 0.805 -11.796 -4.130 1.00 98.38 182 GLU A C 1
ATOM 1441 O O . GLU A 1 182 ? 1.670 -12.389 -3.487 1.00 98.38 182 GLU A O 1
ATOM 1446 N N . GLU A 1 183 ? 0.619 -12.039 -5.430 1.00 98.00 183 GLU A N 1
ATOM 1447 C CA . GLU A 1 183 ? 1.436 -12.984 -6.203 1.00 98.00 183 GLU A CA 1
ATOM 1448 C C . GLU A 1 183 ? 2.921 -12.599 -6.231 1.00 98.00 183 GLU A C 1
ATOM 1450 O O . GLU A 1 183 ? 3.790 -13.465 -6.109 1.00 98.00 183 GLU A O 1
ATOM 1455 N N . PHE A 1 184 ? 3.227 -11.310 -6.392 1.00 97.62 184 PHE A N 1
ATOM 1456 C CA . PHE A 1 184 ? 4.593 -10.791 -6.333 1.00 97.62 184 PHE A CA 1
ATOM 1457 C C . PHE A 1 184 ? 5.251 -11.084 -4.976 1.00 97.62 184 PHE A C 1
ATOM 1459 O O . PHE A 1 184 ? 6.350 -11.640 -4.942 1.00 97.62 184 PHE A O 1
ATOM 1466 N N . LEU A 1 185 ? 4.579 -10.776 -3.865 1.00 98.06 185 LEU A N 1
ATOM 1467 C CA . LEU A 1 185 ? 5.100 -11.016 -2.517 1.00 98.06 185 LEU A CA 1
ATOM 1468 C C . LEU A 1 185 ? 5.264 -12.511 -2.222 1.00 98.06 185 LEU A C 1
ATOM 1470 O O . LEU A 1 185 ? 6.260 -12.908 -1.617 1.00 98.06 185 LEU A O 1
ATOM 1474 N N . LEU A 1 186 ? 4.349 -13.352 -2.714 1.00 97.62 186 LEU A N 1
ATOM 1475 C CA . LEU A 1 186 ? 4.481 -14.807 -2.635 1.00 97.62 186 LEU A CA 1
ATOM 1476 C C . LEU A 1 186 ? 5.720 -15.306 -3.391 1.00 97.62 186 LEU A C 1
ATOM 1478 O O . LEU A 1 186 ? 6.490 -16.092 -2.842 1.00 97.62 186 LEU A O 1
ATOM 1482 N N . LYS A 1 187 ? 5.960 -14.822 -4.619 1.00 97.25 187 LYS A N 1
ATOM 1483 C CA . LYS A 1 187 ? 7.180 -15.142 -5.390 1.00 97.25 187 LYS A CA 1
ATOM 1484 C C . LYS A 1 187 ? 8.451 -14.671 -4.682 1.00 97.25 187 LYS A C 1
ATOM 1486 O O . LYS A 1 187 ? 9.474 -15.341 -4.765 1.00 97.25 187 LYS A O 1
ATOM 1491 N N . ALA A 1 188 ? 8.374 -13.544 -3.979 1.00 96.88 188 ALA A N 1
ATOM 1492 C CA . ALA A 1 188 ? 9.462 -12.986 -3.186 1.00 96.88 188 ALA A CA 1
ATOM 1493 C C . ALA A 1 188 ? 9.676 -13.697 -1.833 1.00 96.88 188 ALA A C 1
ATOM 1495 O O . ALA A 1 188 ? 10.584 -13.324 -1.092 1.00 96.88 188 ALA A O 1
ATOM 1496 N N . ASN A 1 189 ? 8.852 -14.700 -1.496 1.00 96.75 189 ASN A N 1
ATOM 1497 C CA . ASN A 1 189 ? 8.838 -15.365 -0.191 1.00 96.75 189 ASN A CA 1
ATOM 1498 C C . ASN A 1 189 ? 8.670 -14.373 0.983 1.00 96.75 189 ASN A C 1
ATOM 1500 O O . ASN A 1 189 ? 9.307 -14.504 2.028 1.00 96.75 189 ASN A O 1
ATOM 1504 N N . SER A 1 190 ? 7.821 -13.361 0.788 1.00 96.31 190 SER A N 1
ATOM 1505 C CA . SER A 1 190 ? 7.490 -12.335 1.775 1.00 96.31 190 SER A CA 1
ATOM 1506 C C . SER A 1 190 ? 6.112 -12.585 2.389 1.00 96.31 190 SER A C 1
ATOM 1508 O O . SER A 1 190 ? 5.176 -13.008 1.712 1.00 96.31 190 SER A O 1
ATOM 1510 N N . ASP A 1 191 ? 5.969 -12.302 3.681 1.00 95.19 191 ASP A N 1
ATOM 1511 C CA . ASP A 1 191 ? 4.736 -12.474 4.453 1.00 95.19 191 ASP A CA 1
ATOM 1512 C C . ASP A 1 191 ? 3.944 -11.172 4.665 1.00 95.19 191 ASP A C 1
ATOM 1514 O O . ASP A 1 191 ? 2.887 -11.199 5.316 1.00 95.19 191 ASP A O 1
ATOM 1518 N N . ILE A 1 192 ? 4.428 -10.063 4.090 1.00 97.19 192 ILE A N 1
ATOM 1519 C CA . ILE A 1 192 ? 3.831 -8.727 4.173 1.00 97.19 192 ILE A CA 1
ATOM 1520 C C . ILE A 1 192 ? 2.365 -8.782 3.757 1.00 97.19 192 ILE A C 1
ATOM 1522 O O . ILE A 1 192 ? 1.996 -9.339 2.723 1.00 97.19 192 ILE A O 1
ATOM 1526 N N . LYS A 1 193 ? 1.506 -8.187 4.586 1.00 97.25 193 LYS A N 1
ATOM 1527 C CA . LYS A 1 193 ? 0.065 -8.159 4.336 1.00 97.25 193 LYS A CA 1
ATOM 1528 C C . LYS A 1 193 ? -0.306 -6.995 3.435 1.00 97.25 193 LYS A C 1
ATOM 1530 O O . LYS A 1 193 ? 0.165 -5.876 3.635 1.00 97.25 193 LYS A O 1
ATOM 1535 N N . VAL A 1 194 ? -1.190 -7.282 2.482 1.00 98.12 194 VAL A N 1
ATOM 1536 C CA . VAL A 1 194 ? -1.757 -6.313 1.547 1.00 98.12 194 VAL A CA 1
ATOM 1537 C C . VAL A 1 194 ? -3.226 -6.112 1.892 1.00 98.12 194 VAL A C 1
ATOM 1539 O O . VAL A 1 194 ? -4.002 -7.065 1.937 1.00 98.12 194 VAL A O 1
ATOM 1542 N N . ILE A 1 195 ? -3.616 -4.869 2.147 1.00 97.81 195 ILE A N 1
ATOM 1543 C CA . ILE A 1 195 ? -4.991 -4.493 2.479 1.00 97.81 195 ILE A CA 1
ATOM 1544 C C . ILE A 1 195 ? -5.509 -3.575 1.376 1.00 97.81 195 ILE A C 1
ATOM 1546 O O . ILE A 1 195 ? -4.921 -2.529 1.115 1.00 97.81 195 ILE A O 1
ATOM 1550 N N . GLY A 1 196 ? -6.609 -3.961 0.732 1.00 97.00 196 GLY A N 1
ATOM 1551 C CA . GLY A 1 196 ? -7.284 -3.153 -0.284 1.00 97.00 196 GLY A CA 1
ATOM 1552 C C . GLY A 1 196 ? -8.573 -2.520 0.234 1.00 97.00 196 GLY A C 1
ATOM 1553 O O . GLY A 1 196 ? -9.253 -3.074 1.100 1.00 97.00 196 GLY A O 1
ATOM 1554 N N . VAL A 1 197 ? -8.941 -1.372 -0.332 1.00 96.06 197 VAL A N 1
ATOM 1555 C CA . VAL A 1 197 ? -10.157 -0.632 0.054 1.00 96.06 197 VAL A CA 1
ATOM 1556 C C . VAL A 1 197 ? -11.462 -1.280 -0.416 1.00 96.06 197 VAL A C 1
ATOM 1558 O O . VAL A 1 197 ? -12.490 -1.094 0.232 1.00 96.06 197 VAL A O 1
ATOM 1561 N N . ILE A 1 198 ? -11.435 -2.094 -1.478 1.00 94.38 198 ILE A N 1
ATOM 1562 C CA . ILE A 1 198 ? -12.629 -2.797 -1.985 1.00 94.38 198 ILE A CA 1
ATOM 1563 C C . ILE A 1 198 ? -13.124 -3.825 -0.960 1.00 94.38 198 ILE A C 1
ATOM 1565 O O . ILE A 1 198 ? -14.281 -3.768 -0.551 1.00 94.38 198 ILE A O 1
ATOM 1569 N N . ASP A 1 199 ? -12.243 -4.703 -0.470 1.00 90.38 199 ASP A N 1
ATOM 1570 C CA . ASP A 1 199 ? -12.596 -5.719 0.535 1.00 90.38 199 ASP A CA 1
ATOM 1571 C C . ASP A 1 199 ? -13.085 -5.086 1.848 1.00 90.38 199 ASP A C 1
ATOM 1573 O O . ASP A 1 199 ? -13.933 -5.640 2.552 1.00 90.38 199 ASP A O 1
ATOM 1577 N N . ALA A 1 200 ? -12.540 -3.919 2.208 1.00 88.62 200 ALA A N 1
ATOM 1578 C CA . ALA A 1 200 ? -12.986 -3.154 3.368 1.00 88.62 200 ALA A CA 1
ATOM 1579 C C . ALA A 1 200 ? -14.398 -2.579 3.159 1.00 88.62 200 ALA A C 1
ATOM 1581 O O . ALA A 1 200 ? -15.255 -2.740 4.027 1.00 88.62 200 ALA A O 1
ATOM 1582 N N . GLY A 1 201 ? -14.659 -1.976 1.994 1.00 90.06 201 GLY A N 1
ATOM 1583 C CA . GLY A 1 201 ? -15.974 -1.441 1.639 1.00 90.06 201 GLY A CA 1
ATOM 1584 C C . GLY A 1 201 ? -17.053 -2.523 1.583 1.00 90.06 201 GLY A C 1
ATOM 1585 O O . GLY A 1 201 ? -18.117 -2.361 2.176 1.00 90.06 201 GLY A O 1
ATOM 1586 N N . VAL A 1 202 ? -16.759 -3.661 0.946 1.00 91.31 202 VAL A N 1
ATOM 1587 C CA . VAL A 1 202 ? -17.686 -4.801 0.859 1.00 91.31 202 VAL A CA 1
ATOM 1588 C C . VAL A 1 202 ? -18.027 -5.342 2.248 1.00 91.31 202 VAL A C 1
ATOM 1590 O O . VAL A 1 202 ? -19.203 -5.542 2.545 1.00 91.31 202 VAL A O 1
ATOM 1593 N N . ARG A 1 203 ? -17.035 -5.528 3.131 1.00 89.56 203 ARG A N 1
ATOM 1594 C CA . ARG A 1 203 ? -17.294 -5.970 4.512 1.00 89.56 203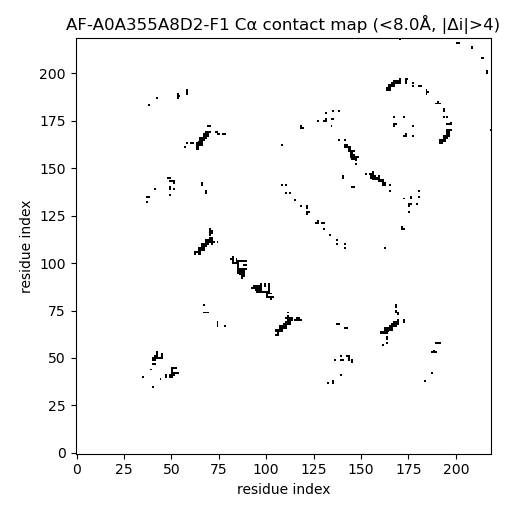 ARG A CA 1
ATOM 1595 C C . ARG A 1 203 ? -18.165 -4.982 5.284 1.00 89.56 203 ARG A C 1
ATOM 1597 O O . ARG A 1 203 ? -19.122 -5.412 5.917 1.00 89.56 203 ARG A O 1
ATOM 1604 N N . GLY A 1 204 ? -17.894 -3.680 5.176 1.00 89.06 204 GLY A N 1
ATOM 1605 C CA . GLY A 1 204 ? -18.712 -2.656 5.833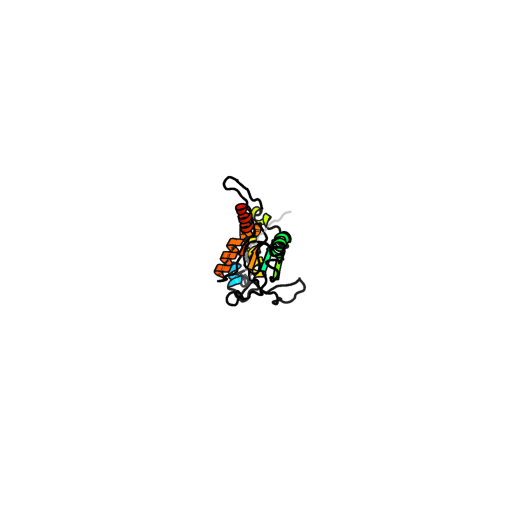 1.00 89.06 204 GLY A CA 1
ATOM 1606 C C . GLY A 1 204 ? -20.174 -2.664 5.370 1.00 89.06 204 GLY A C 1
ATOM 1607 O O . GLY A 1 204 ? -21.087 -2.522 6.183 1.00 89.06 204 GLY A O 1
ATOM 1608 N N . VAL A 1 205 ? -20.415 -2.900 4.076 1.00 89.81 205 VAL A N 1
ATOM 1609 C CA . VAL A 1 205 ? -21.777 -3.065 3.547 1.00 89.81 205 VAL A CA 1
ATOM 1610 C C . VAL A 1 205 ? -22.426 -4.328 4.115 1.00 89.81 205 VAL A C 1
ATOM 1612 O O . VAL A 1 205 ? -23.518 -4.246 4.668 1.00 89.81 205 VAL A O 1
ATOM 1615 N N . LEU A 1 206 ? -21.747 -5.477 4.058 1.00 89.75 206 LEU A N 1
ATOM 1616 C CA . LEU A 1 206 ? -22.284 -6.753 4.548 1.00 89.75 206 LEU A CA 1
ATOM 1617 C C . LEU A 1 206 ? -22.607 -6.753 6.051 1.00 89.75 206 LEU A C 1
ATOM 1619 O O . LEU A 1 206 ? -2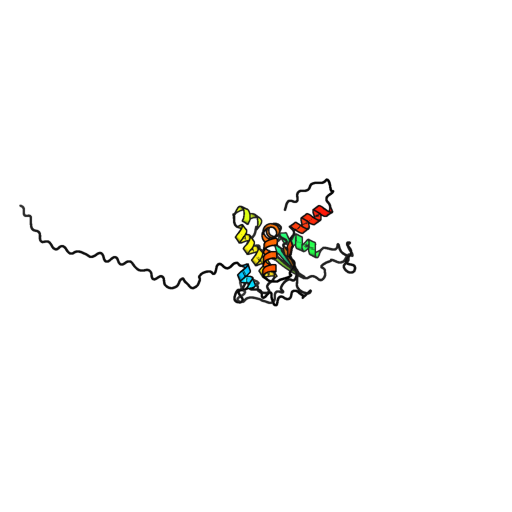3.516 -7.462 6.469 1.00 89.75 206 LEU A O 1
ATOM 1623 N N . GLU A 1 207 ? -21.901 -5.963 6.863 1.00 88.38 207 GLU A N 1
ATOM 1624 C CA . GLU A 1 207 ? -22.193 -5.813 8.297 1.00 88.38 207 GLU A CA 1
ATOM 1625 C C . GLU A 1 207 ? -23.491 -5.040 8.583 1.00 88.38 207 GLU A C 1
ATOM 1627 O O . GLU A 1 207 ? -24.087 -5.214 9.647 1.00 88.38 207 GLU A O 1
ATOM 1632 N N . SER A 1 208 ? -23.928 -4.186 7.654 1.00 87.12 208 SER A N 1
ATOM 1633 C CA . SER A 1 208 ? -25.121 -3.341 7.809 1.00 87.12 208 SER A CA 1
ATOM 1634 C C . SER A 1 208 ? -26.334 -3.835 7.018 1.00 87.12 208 SER A C 1
ATOM 1636 O O . SER A 1 208 ? -27.466 -3.489 7.364 1.00 87.12 208 SER A O 1
ATOM 1638 N N . LEU A 1 209 ? -26.111 -4.661 5.993 1.00 91.75 209 LEU A N 1
ATOM 1639 C CA . LEU A 1 209 ? -27.157 -5.183 5.123 1.00 91.75 209 LEU A CA 1
ATOM 1640 C C . LEU A 1 209 ? -28.065 -6.186 5.848 1.00 91.75 209 LEU A C 1
ATOM 1642 O O . LEU A 1 209 ? -27.598 -7.085 6.557 1.00 91.75 209 LEU A O 1
ATOM 1646 N N . LYS A 1 210 ? -29.376 -6.099 5.614 1.00 89.50 210 LYS A N 1
ATOM 1647 C CA . LYS A 1 210 ? -30.308 -7.164 6.013 1.00 89.50 210 LYS A CA 1
ATOM 1648 C C . LYS A 1 210 ? -30.255 -8.331 5.024 1.00 89.50 210 LYS A C 1
ATOM 1650 O O . LYS A 1 210 ? -29.824 -8.184 3.888 1.00 89.50 210 LYS A O 1
ATOM 1655 N N . LYS A 1 211 ? -30.722 -9.512 5.449 1.00 86.81 211 LYS A N 1
ATOM 1656 C CA . LYS A 1 211 ? -30.699 -10.739 4.623 1.00 86.81 211 LYS A CA 1
ATOM 1657 C C . LYS A 1 211 ? -31.536 -10.652 3.341 1.00 86.81 211 LYS A C 1
ATOM 1659 O O . LYS A 1 211 ? -31.317 -11.450 2.439 1.00 86.81 211 LYS A O 1
ATOM 1664 N N . ASP A 1 212 ? -32.521 -9.768 3.312 1.00 92.06 212 ASP A N 1
ATOM 1665 C CA . ASP A 1 212 ? -33.499 -9.578 2.239 1.00 92.06 212 ASP A CA 1
ATOM 1666 C C . ASP A 1 212 ? -33.295 -8.265 1.468 1.00 92.06 212 ASP A C 1
ATOM 1668 O O . ASP A 1 212 ? -34.153 -7.869 0.682 1.00 92.06 212 ASP A O 1
ATOM 1672 N N . GLU A 1 213 ? -32.176 -7.583 1.701 1.00 90.75 213 GLU A N 1
ATOM 1673 C CA . GLU A 1 213 ? -31.835 -6.315 1.067 1.00 90.75 213 GLU A CA 1
ATOM 1674 C C . GLU A 1 213 ? -30.751 -6.528 0.005 1.00 90.75 213 GLU A C 1
ATOM 1676 O O . GLU A 1 213 ? -29.821 -7.303 0.208 1.00 90.75 213 GLU A O 1
ATOM 1681 N N . ASP A 1 214 ? -30.869 -5.829 -1.125 1.00 86.38 214 ASP A N 1
ATOM 1682 C CA . ASP A 1 214 ? -29.859 -5.799 -2.183 1.00 86.38 214 ASP A CA 1
ATOM 1683 C C . ASP A 1 214 ? -29.163 -4.431 -2.173 1.00 86.38 214 ASP A C 1
ATOM 1685 O O . ASP A 1 214 ? -29.822 -3.391 -2.109 1.00 86.38 214 ASP A O 1
ATOM 1689 N N . ALA A 1 215 ? -27.835 -4.408 -2.300 1.00 85.12 215 ALA A N 1
ATOM 1690 C CA . ALA A 1 215 ? -27.070 -3.172 -2.461 1.00 85.12 215 ALA A CA 1
ATOM 1691 C C . ALA A 1 215 ? -26.060 -3.271 -3.603 1.00 85.12 215 ALA A C 1
ATOM 1693 O O . ALA A 1 215 ? -25.473 -4.320 -3.864 1.00 85.12 215 ALA A O 1
ATOM 1694 N N . ILE A 1 216 ? -25.822 -2.132 -4.253 1.00 80.94 216 ILE A N 1
ATOM 1695 C CA . ILE A 1 216 ? -24.757 -1.955 -5.237 1.00 80.94 216 ILE A CA 1
ATOM 1696 C C . ILE A 1 216 ? -23.741 -0.989 -4.640 1.00 80.94 216 ILE A C 1
ATOM 1698 O O . ILE A 1 216 ? -24.067 0.160 -4.342 1.00 80.94 216 ILE A O 1
ATOM 1702 N N . LEU A 1 217 ? -22.501 -1.449 -4.497 1.00 75.44 217 LEU A N 1
ATOM 1703 C CA . LEU A 1 217 ? -21.373 -0.595 -4.154 1.00 75.44 217 LEU A CA 1
ATOM 1704 C C . LEU A 1 217 ? -20.745 -0.072 -5.452 1.00 75.44 217 LEU A C 1
ATOM 1706 O O . LEU A 1 217 ? -20.261 -0.857 -6.265 1.00 75.44 217 LEU A O 1
ATOM 1710 N N . VAL A 1 218 ? -20.768 1.246 -5.646 1.00 71.88 218 VAL A N 1
ATOM 1711 C CA . VAL A 1 218 ? -20.126 1.922 -6.785 1.00 71.88 218 VAL A CA 1
ATOM 1712 C C . VAL A 1 218 ? -18.902 2.667 -6.268 1.00 71.88 218 VAL A C 1
ATOM 1714 O O . VAL A 1 218 ? -19.016 3.422 -5.301 1.00 71.88 218 VAL A O 1
ATOM 1717 N N . TYR A 1 219 ? -17.748 2.444 -6.896 1.00 65.25 219 TYR A N 1
ATOM 1718 C CA . TYR A 1 219 ? -16.455 2.973 -6.466 1.00 65.25 219 TYR A CA 1
ATOM 1719 C C . TYR A 1 219 ? -15.539 3.355 -7.628 1.00 65.25 219 TYR A C 1
ATOM 1721 O O . TYR A 1 219 ? -15.793 2.901 -8.768 1.00 65.25 219 TYR A O 1
#

Secondary structure (DSSP, 8-state):
--------------------------S--S-------HHHHHHH-TTSTT---GGG--TT-TTSPEEEEESSSTTHHHHHHHHT---B-TTT--BS--SS-TTTT--EEEEE-TTS--GGGTTTTT-HHHHHHHHHHHHHHHHSS-B-SSTT-SS-B--SPPPSEEEE--HHHHHHHHHHHHHHHHHTT---EEEEHHHHHHHHHHHH--TT-------

Solvent-accessible surface area (backbone atoms only — not comparable to full-atom values): 13560 Å² total; per-residue (Å²): 136,90,82,86,88,82,89,84,90,81,89,77,83,76,79,82,75,75,80,72,79,73,76,75,92,70,87,90,77,82,77,70,74,76,84,61,57,67,65,54,42,24,61,69,34,84,88,43,87,67,37,42,69,52,94,74,50,70,76,85,47,82,85,40,24,39,24,36,36,18,49,35,73,72,24,52,58,51,52,51,49,52,70,67,32,43,55,32,23,86,86,80,69,43,85,40,62,68,89,49,46,63,48,73,87,63,48,75,46,80,45,51,43,59,90,68,48,67,59,80,51,31,63,83,70,75,33,52,69,59,49,41,51,50,51,50,50,56,50,44,48,42,57,28,32,62,44,68,92,53,93,82,59,88,62,81,42,65,84,48,72,38,43,46,33,42,34,33,43,21,58,58,55,26,75,71,29,44,70,57,49,52,52,48,35,55,76,48,71,48,84,67,47,78,46,43,45,57,67,52,51,54,50,59,47,63,75,69,54,54,97,90,60,88,84,85,89,84,128

Sequence (219 aa):
MKKLNLLFTTFTILLLVGCKEKLQEKEVTQYAIKKGDIVNTIINDEDDYYHINFSSYPSNDKTLPIGVFDSGTGGLTVLKAIVNYDQNQNESLEKGSDGVLDFNKESFIYLGDQANMPYGNYSKENKVDLLKEHIIKDAQFLLGSKYYSNTEDISVNTDKKPIKVLVIACNTATAYGKEYIEEFLLKANSDIKVIGVIDAGVRGVLESLKKDEDAILVY

Nearest PDB structures (foldseek):
  6jtl-assembly1_B  TM=3.724E-01  e=9.095E+00  Neisseria gonorrhoeae
  6jtk-assembly2_F  TM=2.373E-01  e=2.480E+00  Neisseria gonorrhoeae
  3gsm-assembly1_A  TM=2.736E-01  e=7.013E+00  Vibrio cholerae
  7kmt-assembly1_B  TM=2.069E-01  e=1.382E+00  Saccharomyces cerevisiae

Radius of gyration: 30.61 Å; Cα contacts (8 Å, |Δi|>4): 273; chains: 1; bounding box: 67×38×125 Å

Foldseek 3Di:
DDDDDDDDDDDDPDPPPPPPPPPPPDDPPPPPPPPDDLLCCQQPVPPDLLHDPLVPQPLVDPQFAEEEEDQACQLVVVVVCQQQDAQADCVPRHGGGPPDRNCPSHDYDYYHNPVDPDLVCCVVVVNLVVSQVVLVSSLSPQQAQWDDPDPPDPDTGRNRGHHNEYEYSYPSCCVRHQVVVVVSCVVNVHPHYYHYPVVVVVVVCVVPDDPPDDDDDDD

Mean predicted aligned error: 10.31 Å